Protein AF-A0A522UN90-F1 (afdb_monomer_lite)

Structure (mmCIF, N/CA/C/O backbone):
data_AF-A0A522UN90-F1
#
_entry.id   AF-A0A522UN90-F1
#
loop_
_atom_site.group_PDB
_atom_site.id
_atom_site.type_symbol
_atom_site.label_atom_id
_atom_site.label_alt_id
_atom_site.label_comp_id
_atom_site.label_asym_id
_atom_site.label_entity_id
_atom_site.label_seq_id
_atom_site.pdbx_PDB_ins_code
_atom_site.Cartn_x
_atom_site.Cartn_y
_atom_site.Cartn_z
_atom_site.occupancy
_atom_site.B_iso_or_equiv
_atom_site.auth_seq_id
_atom_site.auth_comp_id
_atom_site.auth_asym_id
_atom_site.auth_atom_id
_atom_site.pdbx_PDB_model_num
ATOM 1 N N . ASN A 1 1 ? 4.442 3.141 22.516 1.00 88.31 1 ASN A N 1
ATOM 2 C CA . ASN A 1 1 ? 5.259 1.919 22.704 1.00 88.31 1 ASN A CA 1
ATOM 3 C C . ASN A 1 1 ? 6.727 2.225 23.006 1.00 88.31 1 ASN A C 1
ATOM 5 O O . ASN A 1 1 ? 7.595 1.777 22.275 1.00 88.31 1 ASN A O 1
ATOM 9 N N . ALA A 1 2 ? 7.011 2.956 24.094 1.00 88.75 2 ALA A N 1
ATOM 10 C CA . ALA A 1 2 ? 8.376 3.245 24.565 1.00 88.75 2 ALA A CA 1
ATOM 11 C C . ALA A 1 2 ? 9.357 3.791 23.500 1.00 88.75 2 ALA A C 1
ATOM 13 O O . ALA A 1 2 ? 10.501 3.349 23.421 1.00 88.75 2 ALA A O 1
ATOM 14 N N . SER A 1 3 ? 8.910 4.752 22.684 1.00 88.62 3 SER A N 1
ATOM 15 C CA . SER A 1 3 ? 9.781 5.439 21.722 1.00 88.62 3 SER A CA 1
ATOM 16 C C . SER A 1 3 ? 10.952 6.125 22.438 1.00 88.62 3 SER A C 1
ATOM 18 O O . SER A 1 3 ? 10.759 6.736 23.491 1.00 88.62 3 SER A O 1
ATOM 20 N N . SER A 1 4 ? 12.152 6.031 21.863 1.00 89.69 4 SER A N 1
ATOM 21 C CA . SER A 1 4 ? 13.391 6.632 22.384 1.00 89.69 4 SER A CA 1
ATOM 22 C C . SER A 1 4 ? 13.819 7.908 21.648 1.00 89.69 4 SER A C 1
ATOM 24 O O . SER A 1 4 ? 14.851 8.494 21.973 1.00 89.69 4 SER A O 1
ATOM 26 N N . ASP A 1 5 ? 13.049 8.326 20.647 1.00 91.06 5 ASP A N 1
ATOM 27 C CA . ASP A 1 5 ? 13.289 9.523 19.848 1.00 91.06 5 ASP A CA 1
ATOM 28 C C . ASP A 1 5 ? 12.614 10.770 20.456 1.00 91.06 5 ASP A C 1
ATOM 30 O O . ASP A 1 5 ? 12.056 10.753 21.554 1.00 91.06 5 ASP A O 1
ATOM 34 N N . GLN A 1 6 ? 12.663 11.888 19.728 1.00 92.69 6 GLN A N 1
ATOM 35 C CA . GLN A 1 6 ? 12.074 13.160 20.159 1.00 92.69 6 GLN A CA 1
ATOM 36 C C . GLN A 1 6 ? 10.563 13.269 19.875 1.00 92.69 6 GLN A C 1
ATOM 38 O O . GLN A 1 6 ? 9.982 14.331 20.100 1.00 92.69 6 GLN A O 1
ATOM 43 N N . SER A 1 7 ? 9.902 12.199 19.410 1.00 91.38 7 SER A N 1
ATOM 44 C CA . SER A 1 7 ? 8.481 12.231 19.026 1.00 91.38 7 SER A CA 1
ATOM 45 C C . SER A 1 7 ? 7.573 12.684 20.172 1.00 91.38 7 SER A C 1
ATOM 47 O O . SER A 1 7 ? 6.725 13.556 19.993 1.00 91.38 7 SER A O 1
ATOM 49 N N . VAL A 1 8 ? 7.785 12.155 21.380 1.00 92.56 8 VAL A N 1
ATOM 50 C CA . VAL A 1 8 ? 6.979 12.505 22.559 1.00 92.56 8 VAL A CA 1
ATOM 51 C C . VAL A 1 8 ? 7.154 13.977 22.930 1.00 92.56 8 VAL A C 1
ATOM 53 O O . VAL A 1 8 ? 6.172 14.648 23.244 1.00 92.56 8 VAL A O 1
ATOM 56 N N . HIS A 1 9 ? 8.388 14.486 22.888 1.00 94.00 9 HIS A N 1
ATOM 57 C CA . HIS A 1 9 ? 8.662 15.897 23.155 1.00 94.00 9 HIS A CA 1
ATOM 58 C C . HIS A 1 9 ? 7.954 16.786 22.128 1.00 94.00 9 HIS A C 1
ATOM 60 O O . HIS A 1 9 ? 7.215 17.693 22.504 1.00 94.00 9 HIS A O 1
ATOM 66 N N . TYR A 1 10 ? 8.111 16.462 20.842 1.00 95.06 10 TYR A N 1
ATOM 67 C CA . TYR A 1 10 ? 7.474 17.174 19.739 1.00 95.06 10 TYR A CA 1
ATOM 68 C C . TYR A 1 10 ? 5.947 17.246 19.894 1.00 95.06 10 TYR A C 1
ATOM 70 O O . TYR A 1 10 ? 5.369 18.324 19.774 1.00 95.06 10 TYR A O 1
ATOM 78 N N . VAL A 1 11 ? 5.287 16.128 20.226 1.00 95.44 11 VAL A N 1
ATOM 79 C CA . VAL A 1 11 ? 3.824 16.106 20.402 1.00 95.44 11 VAL A CA 1
ATOM 80 C C . VAL A 1 11 ? 3.382 16.968 21.584 1.00 95.44 11 VAL A C 1
ATOM 82 O O . VAL A 1 11 ? 2.415 17.711 21.447 1.00 95.44 11 VAL A O 1
ATOM 85 N N . ARG A 1 12 ? 4.091 16.927 22.722 1.00 95.19 12 ARG A N 1
ATOM 86 C CA . ARG A 1 12 ? 3.756 17.772 23.887 1.00 95.19 12 ARG A CA 1
ATOM 87 C C . ARG A 1 12 ? 3.840 19.260 23.567 1.00 95.19 12 ARG A C 1
ATOM 89 O O . ARG A 1 12 ? 3.021 20.031 24.055 1.00 95.19 12 ARG A O 1
ATOM 96 N N . GLU A 1 13 ? 4.835 19.645 22.778 1.00 97.12 13 GLU A N 1
ATOM 97 C CA . GLU A 1 13 ? 5.081 21.039 22.425 1.00 97.12 13 GLU A CA 1
ATOM 98 C C . GLU A 1 13 ? 4.077 21.554 21.384 1.00 97.12 13 GLU A C 1
ATOM 100 O O . GLU A 1 13 ? 3.483 22.613 21.571 1.00 97.12 13 GLU A O 1
ATOM 105 N N . GLN A 1 14 ? 3.859 20.799 20.303 1.00 97.81 14 GLN A N 1
ATOM 106 C CA . GLN A 1 14 ? 3.053 21.248 19.161 1.00 97.81 14 GLN A CA 1
ATOM 107 C C . GLN A 1 14 ? 1.553 20.963 19.322 1.00 97.81 14 GLN A C 1
ATOM 109 O O . GLN A 1 14 ? 0.717 21.669 18.757 1.00 97.81 14 GLN A O 1
ATOM 114 N N . PHE A 1 15 ? 1.194 19.941 20.103 1.00 96.81 15 PHE A N 1
ATOM 115 C CA . PHE A 1 15 ? -0.186 19.496 20.295 1.00 96.81 15 PHE A CA 1
ATOM 116 C C . PHE A 1 15 ? -0.496 19.305 21.786 1.00 96.81 15 PHE A C 1
ATOM 118 O O . PHE A 1 15 ? -0.821 18.198 22.217 1.00 96.81 15 PHE A O 1
ATOM 125 N N . PRO A 1 16 ? -0.451 20.378 22.600 1.00 95.75 16 PRO A N 1
ATOM 126 C CA . PRO A 1 16 ? -0.625 20.287 24.055 1.00 95.75 16 PRO A CA 1
ATOM 127 C C . PRO A 1 16 ? -2.009 19.773 24.488 1.00 95.75 16 PRO A C 1
ATOM 129 O O . PRO A 1 16 ? -2.205 19.407 25.642 1.00 95.75 16 PRO A O 1
ATOM 132 N N . TRP A 1 17 ? -2.976 19.740 23.568 1.00 96.19 17 TRP A N 1
ATOM 133 C CA . TRP A 1 17 ? -4.312 19.179 23.766 1.00 96.19 17 TRP A CA 1
ATOM 134 C C . TRP A 1 17 ? -4.364 17.647 23.606 1.00 96.19 17 TRP A C 1
ATOM 136 O O . TRP A 1 17 ? -5.384 17.038 23.924 1.00 96.19 17 TRP A O 1
ATOM 146 N N . VAL A 1 18 ? -3.293 17.007 23.124 1.00 95.88 18 VAL A N 1
ATOM 147 C CA . VAL A 1 18 ? -3.202 15.548 22.978 1.00 95.88 18 VAL A CA 1
ATOM 148 C C . VAL A 1 18 ? -2.780 14.915 24.305 1.00 95.88 18 VAL A C 1
ATOM 150 O O . VAL A 1 18 ? -1.696 15.179 24.828 1.00 95.88 18 VAL A O 1
ATOM 153 N N . LYS A 1 19 ? -3.610 14.010 24.834 1.00 95.44 19 LYS A N 1
ATOM 154 C CA . LYS A 1 19 ? -3.252 13.167 25.985 1.00 95.44 19 LYS A CA 1
ATOM 155 C C . LYS A 1 19 ? -2.276 12.078 25.535 1.00 95.44 19 LYS A C 1
ATOM 157 O O . LYS A 1 19 ? -2.636 11.197 24.760 1.00 95.44 19 LYS A O 1
ATOM 162 N N . ILE A 1 20 ? -1.048 12.110 26.051 1.00 95.19 20 ILE A N 1
ATOM 163 C CA . ILE A 1 20 ? -0.039 11.075 25.790 1.00 95.19 20 ILE A CA 1
ATOM 164 C C . ILE A 1 20 ? -0.085 10.021 26.894 1.00 95.19 20 ILE A C 1
ATOM 166 O O . ILE A 1 20 ? 0.155 10.334 28.060 1.00 95.19 20 ILE A O 1
ATOM 170 N N . VAL A 1 21 ? -0.304 8.762 26.512 1.00 95.38 21 VAL A N 1
ATOM 171 C CA . VAL A 1 21 ? -0.162 7.601 27.400 1.00 95.38 21 VAL A CA 1
ATOM 172 C C . VAL A 1 21 ? 1.159 6.901 27.079 1.00 95.38 21 VAL A C 1
ATOM 174 O O . VAL A 1 21 ? 1.343 6.355 25.990 1.00 95.38 21 VAL A O 1
ATOM 177 N N . GLN A 1 22 ? 2.121 6.977 28.000 1.00 93.38 22 GLN A N 1
ATOM 178 C CA . GLN A 1 22 ? 3.498 6.545 27.756 1.00 93.38 22 GLN A CA 1
ATOM 179 C C . GLN A 1 22 ? 3.792 5.191 28.416 1.00 93.38 22 GLN A C 1
ATOM 181 O O . GLN A 1 22 ? 3.876 5.089 29.636 1.00 93.38 22 GLN A O 1
ATOM 186 N N . ASN A 1 23 ? 4.008 4.162 27.593 1.00 93.81 23 ASN A N 1
ATOM 187 C CA . ASN A 1 23 ? 4.417 2.831 28.055 1.00 93.81 23 ASN A CA 1
ATOM 188 C C . ASN A 1 23 ? 5.899 2.811 28.461 1.00 93.81 23 ASN A C 1
ATOM 190 O O . ASN A 1 23 ? 6.728 3.446 27.805 1.00 93.81 23 ASN A O 1
ATOM 194 N N . SER A 1 24 ? 6.235 2.027 29.489 1.00 93.38 24 SER A N 1
ATOM 195 C CA . SER A 1 24 ? 7.612 1.818 29.966 1.00 93.38 24 SER A CA 1
ATOM 196 C C . SER A 1 24 ? 8.438 0.874 29.086 1.00 93.38 24 SER A C 1
ATOM 198 O O . SER A 1 24 ? 9.663 0.896 29.140 1.00 93.38 24 SER A O 1
ATOM 200 N N . SER A 1 25 ? 7.778 0.047 28.274 1.00 93.75 25 SER A N 1
ATOM 201 C CA . SER A 1 25 ? 8.400 -0.888 27.334 1.00 93.75 25 SER A CA 1
ATOM 202 C C . SER A 1 25 ? 7.588 -0.987 26.036 1.00 93.75 25 SER A C 1
ATOM 204 O O . SER A 1 25 ? 6.475 -0.455 25.932 1.00 93.75 25 SER A O 1
ATOM 206 N N . ASN A 1 26 ? 8.166 -1.614 25.009 1.00 94.12 26 ASN A N 1
ATOM 207 C CA . ASN A 1 26 ? 7.456 -1.885 23.766 1.00 94.12 26 ASN A CA 1
ATOM 208 C C . ASN A 1 26 ? 6.551 -3.110 23.951 1.00 94.12 26 ASN A C 1
ATOM 210 O O . ASN A 1 26 ? 7.037 -4.235 24.022 1.00 94.12 26 ASN A O 1
ATOM 214 N N . LEU A 1 27 ? 5.243 -2.870 24.021 1.00 94.75 27 LEU A N 1
ATOM 215 C CA . LEU A 1 27 ? 4.230 -3.911 24.213 1.00 94.75 27 LEU A CA 1
ATOM 216 C C . LEU A 1 27 ? 3.756 -4.534 22.889 1.00 94.75 27 LEU A C 1
ATOM 218 O O . LEU A 1 27 ? 2.948 -5.454 22.898 1.00 94.75 27 LEU A O 1
ATOM 222 N N . GLY A 1 28 ? 4.231 -4.025 21.752 1.00 93.75 28 GLY A N 1
ATOM 223 C CA . GLY A 1 28 ? 3.686 -4.370 20.446 1.00 93.75 28 GLY A CA 1
ATOM 224 C C . GLY A 1 28 ? 2.410 -3.598 20.121 1.00 93.75 28 GLY A C 1
ATOM 225 O O . GLY A 1 28 ? 1.972 -2.704 20.851 1.00 93.75 28 GLY A O 1
ATOM 226 N N . TYR A 1 29 ? 1.839 -3.912 18.969 1.00 94.94 29 TYR A N 1
ATOM 227 C CA . TYR A 1 29 ? 0.668 -3.272 18.404 1.00 94.94 29 TYR A CA 1
ATOM 228 C C . TYR A 1 29 ? -0.596 -3.531 19.231 1.00 94.94 29 TYR A C 1
ATOM 230 O O . TYR A 1 29 ? -1.207 -2.568 19.691 1.00 94.94 29 TYR A O 1
ATOM 238 N N . ALA A 1 30 ? -0.968 -4.793 19.482 1.00 96.69 30 ALA A N 1
ATOM 239 C CA . ALA A 1 30 ? -2.224 -5.115 20.167 1.00 96.69 30 ALA A CA 1
ATOM 240 C C . ALA A 1 30 ? -2.263 -4.549 21.594 1.00 96.69 30 ALA A C 1
ATOM 242 O O . ALA A 1 30 ? -3.096 -3.699 21.913 1.00 96.69 30 ALA A O 1
ATOM 243 N N . ALA A 1 31 ? -1.305 -4.942 22.437 1.00 97.12 31 ALA A N 1
ATOM 244 C CA . ALA A 1 31 ? -1.240 -4.473 23.819 1.00 97.12 31 ALA A CA 1
ATOM 245 C C . ALA A 1 31 ? -0.994 -2.956 23.912 1.00 97.12 31 ALA A C 1
ATOM 247 O O . ALA A 1 31 ? -1.569 -2.287 24.772 1.00 97.12 31 ALA A O 1
ATOM 248 N N . GLY A 1 32 ? -0.199 -2.383 23.000 1.00 96.69 32 GLY A N 1
ATOM 249 C CA . GLY A 1 32 ? 0.015 -0.938 22.922 1.00 96.69 32 GLY A CA 1
ATOM 250 C C . GLY A 1 32 ? -1.274 -0.157 22.651 1.00 96.69 32 GLY A C 1
ATOM 251 O O . GLY A 1 32 ? -1.551 0.818 23.351 1.00 96.69 32 GLY A O 1
ATOM 252 N N . ASN A 1 33 ? -2.086 -0.608 21.690 1.00 97.56 33 ASN A N 1
ATOM 253 C CA . ASN A 1 33 ? -3.390 -0.012 21.403 1.00 97.56 33 ASN A CA 1
ATOM 254 C C . ASN A 1 33 ? -4.381 -0.233 22.551 1.00 97.56 33 ASN A C 1
ATOM 256 O O . ASN A 1 33 ? -5.082 0.704 22.929 1.00 97.56 33 ASN A O 1
ATOM 260 N N . ASN A 1 34 ? -4.395 -1.414 23.178 1.00 98.19 34 ASN A N 1
ATOM 261 C CA . ASN A 1 34 ? -5.270 -1.697 24.320 1.00 98.19 34 ASN A CA 1
ATOM 262 C C . ASN A 1 34 ? -5.061 -0.723 25.488 1.00 98.19 34 ASN A C 1
ATOM 264 O O . ASN A 1 34 ? -6.030 -0.344 26.144 1.00 98.19 34 ASN A O 1
ATOM 268 N N . VAL A 1 35 ? -3.822 -0.287 25.748 1.00 97.94 35 VAL A N 1
ATOM 269 C CA . VAL A 1 35 ? -3.547 0.759 26.749 1.00 97.94 35 VAL A CA 1
ATOM 270 C C . VAL A 1 35 ? -4.275 2.061 26.393 1.00 97.94 35 VAL A C 1
ATOM 272 O O . VAL A 1 35 ? -4.955 2.629 27.243 1.00 97.94 35 VAL A O 1
ATOM 275 N N . GLY A 1 36 ? -4.198 2.502 25.135 1.00 97.06 36 GLY A N 1
ATOM 276 C CA . GLY A 1 36 ? -4.913 3.692 24.664 1.00 97.06 36 GLY A CA 1
ATOM 277 C C . GLY A 1 36 ? -6.436 3.539 24.712 1.00 97.06 36 GLY A C 1
ATOM 278 O O . GLY A 1 36 ? -7.133 4.457 25.138 1.00 97.06 36 GLY A O 1
ATOM 279 N N . ILE A 1 37 ? -6.958 2.363 24.344 1.00 97.81 37 ILE A N 1
ATOM 280 C CA . ILE A 1 37 ? -8.398 2.067 24.375 1.00 97.81 37 ILE A CA 1
ATOM 281 C C . ILE A 1 37 ? -8.950 2.190 25.799 1.00 97.81 37 ILE A C 1
ATOM 283 O O . ILE A 1 37 ? -9.986 2.826 25.997 1.00 97.81 37 ILE A O 1
ATOM 287 N N . ARG A 1 38 ? -8.253 1.634 26.797 1.00 97.69 38 ARG A N 1
ATOM 288 C CA . ARG A 1 38 ? -8.668 1.695 28.211 1.00 97.69 38 ARG A CA 1
ATOM 289 C C . ARG A 1 38 ? -8.674 3.121 28.771 1.00 97.69 38 ARG A C 1
ATOM 291 O O . ARG A 1 38 ? -9.499 3.430 29.618 1.00 97.69 38 ARG A O 1
ATOM 298 N N . GLU A 1 39 ? -7.790 3.981 28.274 1.00 97.31 39 GLU A N 1
ATOM 299 C CA . GLU A 1 39 ? -7.672 5.390 28.678 1.00 97.31 39 GLU A CA 1
ATOM 300 C C . GLU A 1 39 ? -8.631 6.339 27.940 1.00 97.31 39 GLU A C 1
ATOM 302 O O . GLU A 1 39 ? -8.630 7.544 28.211 1.00 97.31 39 GLU A O 1
ATOM 307 N N . SER A 1 40 ? -9.401 5.816 26.982 1.00 96.88 40 SER A N 1
ATOM 308 C CA . SER A 1 40 ? -10.343 6.571 26.156 1.00 96.88 40 SER A CA 1
ATOM 309 C C . SER A 1 40 ? -11.775 6.475 26.684 1.00 96.88 40 SER A C 1
ATOM 311 O O . SER A 1 40 ? -12.164 5.456 27.253 1.00 96.88 40 SER A O 1
ATOM 313 N N . GLU A 1 41 ? -12.592 7.491 26.396 1.00 96.06 41 GLU A N 1
ATOM 314 C CA . GLU A 1 41 ? -13.968 7.601 26.916 1.00 96.06 41 GLU A CA 1
ATOM 315 C C . GLU A 1 41 ? -15.055 7.592 25.825 1.00 96.06 41 GLU A C 1
ATOM 317 O O . GLU A 1 41 ? -16.229 7.425 26.129 1.00 96.06 41 GLU A O 1
ATOM 322 N N . GLY A 1 42 ? -14.694 7.747 24.545 1.00 97.19 42 GLY A N 1
ATOM 323 C CA . GLY A 1 42 ? -15.675 7.865 23.457 1.00 97.19 42 GLY A CA 1
ATOM 324 C C . GLY A 1 42 ? -16.431 6.566 23.155 1.00 97.19 42 GLY A C 1
ATOM 325 O O . GLY A 1 42 ? -15.873 5.479 23.299 1.00 97.19 42 GLY A O 1
ATOM 326 N N . ASP A 1 43 ? -17.669 6.668 22.664 1.00 98.12 43 ASP A N 1
ATOM 327 C CA . ASP A 1 43 ? -18.498 5.516 22.248 1.00 98.12 43 ASP A CA 1
ATOM 328 C C . ASP A 1 43 ? -17.900 4.728 21.070 1.00 98.12 43 ASP A C 1
ATOM 330 O O . ASP A 1 43 ? -18.194 3.545 20.862 1.00 98.12 43 ASP A O 1
ATOM 334 N N . TYR A 1 44 ? -17.029 5.393 20.314 1.00 98.50 44 TYR A N 1
ATOM 335 C CA . TYR A 1 44 ? -16.259 4.831 19.220 1.00 98.50 44 TYR A CA 1
ATOM 336 C C . TYR A 1 44 ? -14.762 5.008 19.455 1.00 98.50 44 TYR A C 1
ATOM 338 O O . TYR A 1 44 ? -14.304 6.041 19.945 1.00 98.50 44 TYR A O 1
ATOM 346 N N . ILE A 1 45 ? -14.008 3.997 19.043 1.00 98.50 45 ILE A N 1
ATOM 347 C CA . ILE A 1 45 ? -12.555 3.931 19.098 1.00 98.50 45 ILE A CA 1
ATOM 348 C C . ILE A 1 45 ? -12.031 3.950 17.669 1.00 98.50 45 ILE A C 1
ATOM 350 O O . ILE A 1 45 ? -12.269 3.011 16.914 1.00 98.50 45 ILE A O 1
ATOM 354 N N . ALA A 1 46 ? -11.303 4.996 17.298 1.00 98.19 46 ALA A N 1
ATOM 355 C CA . ALA A 1 46 ? -10.582 5.034 16.034 1.00 98.19 46 ALA A CA 1
ATOM 356 C C . ALA A 1 46 ? -9.134 4.595 16.273 1.00 98.19 46 ALA A C 1
ATOM 358 O O . ALA A 1 46 ? -8.408 5.260 17.012 1.00 98.19 46 ALA A O 1
ATOM 359 N N . LEU A 1 47 ? -8.720 3.490 15.654 1.00 97.75 47 LEU A N 1
ATOM 360 C CA . LEU A 1 47 ? -7.301 3.158 15.541 1.00 97.75 47 LEU A CA 1
ATOM 361 C C . LEU A 1 47 ? -6.749 3.824 14.285 1.00 97.75 47 LEU A C 1
ATOM 363 O O . LEU A 1 47 ? -7.390 3.793 13.233 1.00 97.75 47 LEU A O 1
ATOM 367 N N . LEU A 1 48 ? -5.584 4.455 14.418 1.00 96.62 48 LEU A N 1
ATOM 368 C CA . LEU A 1 48 ? -4.922 5.163 13.332 1.00 96.62 48 LEU A CA 1
ATOM 369 C C . LEU A 1 48 ? -3.406 5.065 13.505 1.00 96.62 48 LEU A C 1
ATOM 371 O O . LEU A 1 48 ? -2.865 5.501 14.524 1.00 96.62 48 LEU A O 1
ATOM 375 N N . ASN A 1 49 ? -2.718 4.510 12.509 1.00 95.25 49 ASN A N 1
ATOM 376 C CA . ASN A 1 49 ? -1.261 4.440 12.531 1.00 95.25 49 ASN A CA 1
ATOM 377 C C . ASN A 1 49 ? -0.628 5.832 12.373 1.00 95.25 49 ASN A C 1
ATOM 379 O O . ASN A 1 49 ? -1.172 6.726 11.722 1.00 95.25 49 ASN A O 1
ATOM 383 N N . ASN A 1 50 ? 0.558 6.013 12.951 1.00 91.94 50 ASN A N 1
ATOM 384 C CA . ASN A 1 50 ? 1.276 7.290 12.968 1.00 91.94 50 ASN A CA 1
ATOM 385 C C . ASN A 1 50 ? 1.914 7.677 11.619 1.00 91.94 50 ASN A C 1
ATOM 387 O O . ASN A 1 50 ? 2.343 8.816 11.462 1.00 91.94 50 ASN A O 1
ATOM 391 N N . ASP A 1 51 ? 1.976 6.758 10.658 1.00 91.75 51 ASP A N 1
ATOM 392 C CA . ASP A 1 51 ? 2.486 6.934 9.293 1.00 91.75 51 ASP A CA 1
ATOM 393 C C . ASP A 1 51 ? 1.348 7.031 8.258 1.00 91.75 51 ASP A C 1
ATOM 395 O O . ASP A 1 51 ? 1.464 6.599 7.105 1.00 91.75 51 ASP A O 1
ATOM 399 N N . THR A 1 52 ? 0.220 7.609 8.681 1.00 95.12 52 THR A N 1
ATOM 400 C CA . THR A 1 52 ? -0.983 7.757 7.862 1.00 95.12 52 THR A CA 1
ATOM 401 C C . THR A 1 52 ? -1.391 9.211 7.663 1.00 95.12 52 THR A C 1
ATOM 403 O O . THR A 1 52 ? -1.029 10.113 8.420 1.00 95.12 52 THR A O 1
ATOM 406 N N . LYS A 1 53 ? -2.186 9.446 6.619 1.00 95.50 53 LYS A N 1
ATOM 407 C CA . LYS A 1 53 ? -2.857 10.716 6.352 1.00 95.50 53 LYS A CA 1
ATOM 408 C C . LYS A 1 53 ? -4.296 10.457 5.927 1.00 95.50 53 LYS A C 1
ATOM 410 O O . LYS A 1 53 ? -4.538 9.849 4.887 1.00 95.50 53 LYS A O 1
ATOM 415 N N . VAL A 1 54 ? -5.241 10.945 6.719 1.00 97.38 54 VAL A N 1
ATOM 416 C CA . VAL A 1 54 ? -6.681 10.778 6.482 1.00 97.38 54 VAL A CA 1
ATOM 417 C C . VAL A 1 54 ? -7.263 11.950 5.690 1.00 97.38 54 VAL A C 1
ATOM 419 O O . VAL A 1 54 ? -6.759 13.075 5.768 1.00 97.38 54 VAL A O 1
ATOM 422 N N . GLU A 1 55 ? -8.324 11.705 4.921 1.00 96.75 55 GLU A N 1
ATOM 423 C CA . GLU A 1 55 ? -9.106 12.783 4.310 1.00 96.75 55 GLU A CA 1
ATOM 424 C C . GLU A 1 55 ? -9.983 13.507 5.345 1.00 96.75 55 GLU A C 1
ATOM 426 O O . GLU A 1 55 ? -10.270 12.986 6.422 1.00 96.75 55 GLU A O 1
ATOM 431 N N . LYS A 1 56 ? -10.415 14.733 5.019 1.00 96.00 56 LYS A N 1
ATOM 432 C CA . LYS A 1 56 ? -11.123 15.637 5.945 1.00 96.00 56 LYS A CA 1
ATOM 433 C C . LYS A 1 56 ? -12.331 14.984 6.631 1.00 96.00 56 LYS A C 1
ATOM 435 O O . LYS A 1 56 ? -12.533 15.193 7.823 1.00 96.00 56 LYS A O 1
ATOM 440 N N . ASP A 1 57 ? -13.098 14.191 5.885 1.00 96.81 57 ASP A N 1
ATOM 441 C CA . ASP A 1 57 ? -14.341 13.578 6.363 1.00 96.81 57 ASP A CA 1
ATOM 442 C C . ASP A 1 57 ? -14.156 12.112 6.798 1.00 96.81 57 ASP A C 1
ATOM 444 O O . ASP A 1 57 ? -15.131 11.423 7.090 1.00 96.81 57 ASP A O 1
ATOM 448 N N . TRP A 1 58 ? -12.917 11.619 6.879 1.00 98.56 58 TRP A N 1
ATOM 449 C CA . TRP A 1 58 ? -12.609 10.212 7.150 1.00 98.56 58 TRP A CA 1
ATOM 450 C C . TRP A 1 58 ? -13.364 9.641 8.359 1.00 98.56 58 TRP A C 1
ATOM 452 O O . TRP A 1 58 ? -14.092 8.656 8.232 1.00 98.56 58 TRP A O 1
ATOM 462 N N . LEU A 1 59 ? -13.263 10.300 9.518 1.00 98.31 59 LEU A N 1
ATOM 463 C CA . LEU A 1 59 ? -13.871 9.807 10.755 1.00 98.31 59 LEU A CA 1
ATOM 464 C C . LEU A 1 59 ? -15.404 9.817 10.691 1.00 98.31 59 LEU A C 1
ATOM 466 O O . LEU A 1 59 ? -16.045 8.848 11.098 1.00 98.31 59 LEU A O 1
ATOM 470 N N . ILE A 1 60 ? -16.004 10.890 10.162 1.00 98.50 60 ILE A N 1
ATOM 471 C CA . ILE A 1 60 ? -17.466 11.009 10.109 1.00 98.50 60 ILE A CA 1
ATOM 472 C C . ILE A 1 60 ? -18.075 9.981 9.148 1.00 98.50 60 ILE A C 1
ATOM 474 O O . ILE A 1 60 ? -19.147 9.451 9.426 1.00 98.50 60 ILE A O 1
ATOM 478 N N . GLN A 1 61 ? -17.379 9.622 8.064 1.00 98.62 61 GLN A N 1
ATOM 479 C CA . GLN A 1 61 ? -17.835 8.573 7.146 1.00 98.62 61 GLN A CA 1
ATOM 480 C C . GLN A 1 61 ? -17.851 7.188 7.806 1.00 98.62 61 GLN A C 1
ATOM 482 O O . GLN A 1 61 ? -18.790 6.424 7.579 1.00 98.62 61 GLN A O 1
ATOM 487 N N . LEU A 1 62 ? -16.869 6.878 8.661 1.00 98.69 62 LEU A N 1
ATOM 488 C CA . LEU A 1 62 ? -16.861 5.636 9.443 1.00 98.69 62 LEU A CA 1
ATOM 489 C C . LEU A 1 62 ? -18.020 5.604 10.450 1.00 98.69 62 LEU A C 1
ATOM 491 O O . LEU A 1 62 ? -18.769 4.627 10.496 1.00 98.69 62 LEU A O 1
ATOM 495 N N . VAL A 1 63 ? -18.214 6.693 11.205 1.00 98.62 63 VAL A N 1
ATOM 496 C CA . VAL A 1 63 ? -19.301 6.817 12.194 1.00 98.62 63 VAL A CA 1
ATOM 497 C C . VAL A 1 63 ? -20.671 6.683 11.526 1.00 98.62 63 VAL A C 1
ATOM 499 O O . VAL A 1 63 ? -21.502 5.910 11.993 1.00 98.62 63 VAL A O 1
ATOM 502 N N . ASN A 1 64 ? -20.892 7.350 10.389 1.00 98.50 64 ASN A N 1
ATOM 503 C CA . ASN A 1 64 ? -22.152 7.287 9.641 1.00 98.50 64 ASN A CA 1
ATOM 504 C C . ASN A 1 64 ? -22.537 5.865 9.213 1.00 98.50 64 ASN A C 1
ATOM 506 O O . ASN A 1 64 ? -23.719 5.581 9.026 1.00 98.50 64 ASN A O 1
ATOM 510 N N . VAL A 1 65 ? -21.564 4.976 9.001 1.00 98.50 65 VAL A N 1
ATOM 511 C CA . VAL A 1 65 ? -21.835 3.568 8.683 1.00 98.50 65 VAL A CA 1
ATOM 512 C C . VAL A 1 65 ? -22.208 2.800 9.942 1.00 98.50 65 VAL A C 1
ATOM 514 O O . VAL A 1 65 ? -23.199 2.073 9.923 1.00 98.50 65 VAL A O 1
ATOM 517 N N . CYS A 1 66 ? -21.474 3.001 11.037 1.00 98.19 66 CYS A N 1
ATOM 518 C CA . CYS A 1 66 ? -21.790 2.376 12.317 1.00 98.19 66 CYS A CA 1
ATOM 519 C C . CYS A 1 66 ? -23.180 2.782 12.835 1.00 98.19 66 CYS A C 1
ATOM 521 O O . CYS A 1 66 ? -23.929 1.932 13.300 1.00 98.19 66 CYS A O 1
ATOM 523 N N . GLU A 1 67 ? -23.572 4.050 12.728 1.00 98.25 67 GLU A N 1
ATOM 524 C CA . GLU A 1 67 ? -24.866 4.544 13.229 1.00 98.25 67 GLU A CA 1
ATOM 525 C C . GLU A 1 67 ? -26.090 3.986 12.479 1.00 98.25 67 GLU A C 1
ATOM 527 O O . GLU A 1 67 ? -27.202 4.014 13.001 1.00 98.25 67 GLU A O 1
ATOM 532 N N . LYS A 1 68 ? -25.920 3.442 11.266 1.00 97.88 68 LYS A N 1
ATOM 533 C CA . LYS A 1 68 ? -27.041 2.890 10.480 1.00 97.88 68 LYS A CA 1
ATOM 534 C C . LYS A 1 68 ? -27.594 1.583 11.035 1.00 97.88 68 LYS A C 1
ATOM 536 O O . LYS A 1 68 ? -28.739 1.244 10.740 1.00 97.88 68 LYS A O 1
ATOM 541 N N . ASP A 1 69 ? -26.789 0.832 11.777 1.00 98.00 69 ASP A N 1
ATOM 542 C CA . ASP A 1 69 ? -27.179 -0.458 12.330 1.00 98.00 69 ASP A CA 1
ATOM 543 C C . ASP A 1 69 ? -26.445 -0.680 13.665 1.00 98.00 69 ASP A C 1
ATOM 545 O O . ASP A 1 69 ? -25.211 -0.730 13.687 1.00 98.00 69 ASP A O 1
ATOM 549 N N . PRO A 1 70 ? -27.169 -0.841 14.791 1.00 97.88 70 PRO A N 1
ATOM 550 C CA . PRO A 1 70 ? -26.553 -1.041 16.100 1.00 97.88 70 PRO A CA 1
ATOM 551 C C . PRO A 1 70 ? -25.714 -2.322 16.190 1.00 97.88 70 PRO A C 1
ATOM 553 O O . PRO A 1 70 ? -24.917 -2.429 17.118 1.00 97.88 70 PRO A O 1
ATOM 556 N N . MET A 1 71 ? -25.863 -3.266 15.251 1.00 98.25 71 MET A N 1
ATOM 557 C CA . MET A 1 71 ? -25.032 -4.468 15.144 1.00 98.25 71 MET A CA 1
ATOM 558 C C . MET A 1 71 ? -23.739 -4.250 14.354 1.00 98.25 71 MET A C 1
ATOM 560 O O . MET A 1 71 ? -22.911 -5.156 14.306 1.00 98.25 71 MET A O 1
ATOM 564 N N . VAL A 1 72 ? -23.514 -3.078 13.753 1.00 98.75 72 VAL A N 1
ATOM 565 C CA . VAL A 1 72 ? -22.209 -2.737 13.170 1.00 98.75 72 VAL A CA 1
ATOM 566 C C . VAL A 1 72 ? -21.248 -2.411 14.305 1.00 98.75 72 VAL A C 1
ATOM 568 O O . VAL A 1 72 ? -21.366 -1.383 14.978 1.00 98.75 72 VAL A O 1
ATOM 571 N N . GLY A 1 73 ? -20.327 -3.343 14.539 1.00 98.56 73 GLY A N 1
ATOM 572 C CA . GLY A 1 73 ? -19.328 -3.280 15.597 1.00 98.56 73 GLY A CA 1
ATOM 573 C C . GLY A 1 73 ? -18.015 -2.650 15.141 1.00 98.56 73 GLY A C 1
ATOM 574 O O . GLY A 1 73 ? -17.312 -2.071 15.965 1.00 98.56 73 GLY A O 1
ATOM 575 N N . ALA A 1 74 ? -17.704 -2.696 13.843 1.00 98.69 74 ALA A N 1
ATOM 576 C CA . ALA A 1 74 ? -16.539 -2.024 13.280 1.00 98.69 74 ALA A CA 1
ATOM 577 C C . ALA A 1 74 ? -16.766 -1.559 11.835 1.00 98.69 74 ALA A C 1
ATOM 579 O O . ALA A 1 74 ? -17.603 -2.110 11.114 1.00 98.69 74 ALA A O 1
ATOM 580 N N . CYS A 1 75 ? -15.996 -0.556 11.413 1.00 98.81 75 CYS A N 1
ATOM 581 C CA . CYS A 1 75 ? -15.987 -0.029 10.055 1.00 98.81 75 CYS A CA 1
ATOM 582 C C . CYS A 1 75 ? -14.544 0.168 9.558 1.00 98.81 75 CYS A C 1
ATOM 584 O O . CYS A 1 75 ? -13.747 0.857 10.199 1.00 98.81 75 CYS A O 1
ATOM 586 N N . ALA A 1 76 ? -14.219 -0.447 8.423 1.00 98.56 76 ALA A N 1
ATOM 587 C CA . ALA A 1 76 ? -12.943 -0.363 7.731 1.00 98.56 76 ALA A CA 1
ATOM 588 C C . ALA A 1 76 ? -12.914 0.821 6.755 1.00 98.56 76 ALA A C 1
ATOM 590 O O . ALA A 1 76 ? -13.890 1.085 6.043 1.00 98.56 76 ALA A O 1
ATOM 591 N N . SER A 1 77 ? -11.762 1.483 6.689 1.00 98.38 77 SER A N 1
ATOM 592 C CA . SER A 1 77 ? -11.477 2.551 5.726 1.00 98.38 77 SER A CA 1
ATOM 593 C C . SER A 1 77 ? -11.086 2.003 4.352 1.00 98.38 77 SER A C 1
ATOM 595 O O . SER A 1 77 ? -10.674 0.851 4.220 1.00 98.38 77 SER A O 1
ATOM 597 N N . LYS A 1 78 ? -11.123 2.866 3.331 1.00 98.38 78 LYS A N 1
ATOM 598 C CA . LYS A 1 78 ? -10.370 2.680 2.084 1.00 98.38 78 LYS A CA 1
ATOM 599 C C . LYS A 1 78 ? -8.943 3.171 2.308 1.00 98.38 78 LYS A C 1
ATOM 601 O O . LYS A 1 78 ? -8.701 4.376 2.379 1.00 98.38 78 LYS A O 1
ATOM 606 N N . ILE A 1 79 ? -8.009 2.235 2.447 1.00 97.94 79 ILE A N 1
ATOM 607 C CA . ILE A 1 79 ? -6.593 2.519 2.678 1.00 97.94 79 ILE A CA 1
ATOM 608 C C . ILE A 1 79 ? -5.849 2.431 1.349 1.00 97.94 79 ILE A C 1
ATOM 610 O O . ILE A 1 79 ? -5.799 1.381 0.707 1.00 97.94 79 ILE A O 1
ATOM 614 N N . LEU A 1 80 ? -5.267 3.552 0.943 1.00 96.94 80 LEU A N 1
ATOM 615 C CA . LEU A 1 80 ? -4.413 3.668 -0.230 1.00 96.94 80 LEU A CA 1
ATOM 616 C C . LEU A 1 80 ? -2.942 3.691 0.198 1.00 96.94 80 LEU A C 1
ATOM 618 O O . LEU A 1 80 ? -2.615 4.188 1.281 1.00 96.94 80 LEU A O 1
ATOM 622 N N . LEU A 1 81 ? -2.041 3.233 -0.672 1.00 93.75 81 LEU A N 1
ATOM 623 C CA . LEU A 1 81 ? -0.619 3.529 -0.493 1.00 93.75 81 LEU A CA 1
ATOM 624 C C . LEU A 1 81 ? -0.388 5.046 -0.496 1.00 93.75 81 LEU A C 1
ATOM 626 O O . LEU A 1 81 ? -1.137 5.816 -1.109 1.00 93.75 81 LEU A O 1
ATOM 630 N N . PHE A 1 82 ? 0.651 5.485 0.215 1.00 92.19 82 PHE A N 1
ATOM 631 C CA . PHE A 1 82 ? 0.903 6.911 0.402 1.00 92.19 82 PHE A CA 1
ATOM 632 C C . PHE A 1 82 ? 1.118 7.644 -0.921 1.00 92.19 82 PHE A C 1
ATOM 634 O O . PHE A 1 82 ? 0.442 8.640 -1.193 1.00 92.19 82 PHE A O 1
ATOM 641 N N . ASP A 1 83 ? 1.988 7.093 -1.760 1.00 92.06 83 ASP A N 1
ATOM 642 C CA . ASP A 1 83 ? 2.247 7.580 -3.108 1.00 92.06 83 ASP A CA 1
ATOM 643 C C . ASP A 1 83 ? 1.356 6.883 -4.134 1.00 92.06 83 ASP A C 1
ATOM 645 O O . ASP A 1 83 ? 1.113 5.676 -4.048 1.00 92.06 83 ASP A O 1
ATOM 649 N N . ASP A 1 84 ? 0.951 7.633 -5.157 1.00 94.19 84 ASP A N 1
ATOM 650 C CA . ASP A 1 84 ? 0.349 7.062 -6.358 1.00 94.19 84 ASP A CA 1
ATOM 651 C C . ASP A 1 84 ? 1.425 6.315 -7.171 1.00 94.19 84 ASP A C 1
ATOM 653 O O . ASP A 1 84 ? 2.626 6.386 -6.880 1.00 94.19 84 ASP A O 1
ATOM 657 N N . ARG A 1 85 ? 1.016 5.545 -8.179 1.00 93.62 85 ARG A N 1
ATOM 658 C CA . ARG A 1 85 ? 1.921 4.846 -9.093 1.00 93.62 85 ARG A CA 1
ATOM 659 C C . ARG A 1 85 ? 1.716 5.307 -10.518 1.00 93.62 85 ARG A C 1
ATOM 661 O O . ARG A 1 85 ? 0.601 5.296 -11.033 1.00 93.62 85 ARG A O 1
ATOM 668 N N . LEU A 1 86 ? 2.814 5.680 -11.161 1.00 95.19 86 LEU A N 1
ATOM 669 C CA . LEU A 1 86 ? 2.856 5.960 -12.586 1.00 95.19 86 LEU A CA 1
ATOM 670 C C . LEU A 1 86 ? 3.452 4.755 -13.310 1.00 95.19 86 LEU A C 1
ATOM 672 O O . LEU A 1 86 ? 4.558 4.318 -12.991 1.00 95.19 86 LEU A O 1
ATOM 676 N N . ARG A 1 87 ? 2.716 4.227 -14.288 1.00 95.44 87 ARG A N 1
ATOM 677 C CA . ARG A 1 87 ? 3.168 3.129 -15.146 1.00 95.44 87 ARG A CA 1
ATOM 678 C C . ARG A 1 87 ? 4.007 3.677 -16.291 1.00 95.44 87 ARG A C 1
ATOM 680 O O . ARG A 1 87 ? 3.501 4.436 -17.116 1.00 95.44 87 ARG A O 1
ATOM 687 N N . ILE A 1 88 ? 5.262 3.252 -16.362 1.00 96.81 88 ILE A N 1
ATOM 688 C CA . ILE A 1 88 ? 6.156 3.530 -17.481 1.00 96.81 88 ILE A CA 1
ATOM 689 C C . ILE A 1 88 ? 6.243 2.278 -18.349 1.00 96.81 88 ILE A C 1
ATOM 691 O O . ILE A 1 88 ? 6.761 1.242 -17.931 1.00 96.81 88 ILE A O 1
ATOM 695 N N . HIS A 1 89 ? 5.736 2.383 -19.571 1.00 97.50 89 HIS A N 1
ATOM 696 C CA . HIS A 1 89 ? 5.826 1.326 -20.566 1.00 97.50 89 HIS A CA 1
ATOM 697 C C . HIS A 1 89 ? 7.139 1.463 -21.326 1.00 97.50 89 HIS A C 1
ATOM 699 O O . HIS A 1 89 ? 7.380 2.471 -21.989 1.00 97.50 89 HIS A O 1
ATOM 705 N N . LEU A 1 90 ? 7.962 0.429 -21.256 1.00 97.19 90 LEU A N 1
ATOM 706 C CA . LEU A 1 90 ? 9.168 0.263 -22.042 1.00 97.19 90 LEU A CA 1
ATOM 707 C C . LEU A 1 90 ? 8.839 -0.588 -23.265 1.00 97.19 90 LEU A C 1
ATOM 709 O O . LEU A 1 90 ? 8.369 -1.715 -23.130 1.00 97.19 90 LEU A O 1
ATOM 713 N N . LYS A 1 91 ? 9.111 -0.060 -24.460 1.00 97.06 91 LYS A N 1
ATOM 714 C CA . LYS A 1 91 ? 8.972 -0.789 -25.724 1.00 97.06 91 LYS A CA 1
ATOM 715 C C . LYS A 1 91 ? 10.283 -0.789 -26.494 1.00 97.06 91 LYS A C 1
ATOM 717 O O . LYS A 1 91 ? 10.912 0.253 -26.665 1.00 97.06 91 LYS A O 1
ATOM 722 N N . THR A 1 92 ? 10.685 -1.944 -26.998 1.00 95.25 92 THR A N 1
ATOM 723 C CA . THR A 1 92 ? 11.856 -2.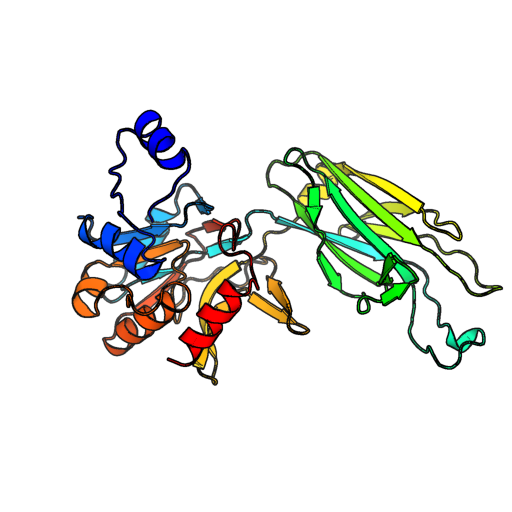097 -27.866 1.00 95.25 92 THR A CA 1
ATOM 724 C C . THR A 1 92 ? 11.651 -3.281 -28.804 1.00 95.25 92 THR A C 1
ATOM 726 O O . THR A 1 92 ? 10.852 -4.168 -28.520 1.00 95.25 92 THR A O 1
ATOM 729 N N . HIS A 1 93 ? 12.360 -3.316 -29.933 1.00 93.81 93 HIS A N 1
ATOM 730 C CA . HIS A 1 93 ? 12.324 -4.497 -30.793 1.00 93.81 93 HIS A CA 1
ATOM 731 C C . HIS A 1 93 ? 13.124 -5.627 -30.126 1.00 93.81 93 HIS A C 1
ATOM 733 O O . HIS A 1 93 ? 14.330 -5.439 -29.893 1.00 93.81 93 HIS A O 1
ATOM 739 N N . PRO A 1 94 ? 12.485 -6.761 -29.791 1.00 94.31 94 PRO A N 1
ATOM 740 C CA . PRO A 1 94 ? 13.169 -7.851 -29.127 1.00 94.31 94 PRO A CA 1
ATOM 741 C C . PRO A 1 94 ? 13.931 -8.729 -30.125 1.00 94.31 94 PRO A C 1
ATOM 743 O O . PRO A 1 94 ? 13.768 -8.624 -31.340 1.00 94.31 94 PRO A O 1
ATOM 746 N N . PHE A 1 95 ? 14.750 -9.633 -29.603 1.00 93.25 95 PHE A N 1
ATOM 747 C CA . PHE A 1 95 ? 15.409 -10.693 -30.361 1.00 93.25 95 PHE A CA 1
ATOM 748 C C . PHE A 1 95 ? 15.407 -11.991 -29.547 1.00 93.25 95 PHE A C 1
ATOM 750 O O . PHE A 1 95 ? 15.236 -11.962 -28.328 1.00 93.25 95 PHE A O 1
ATOM 757 N N . ARG A 1 96 ? 15.626 -13.136 -30.199 1.00 93.94 96 ARG A N 1
ATOM 758 C CA . ARG A 1 96 ? 15.837 -14.416 -29.509 1.00 93.94 96 ARG A CA 1
ATOM 759 C C . ARG A 1 96 ? 17.274 -14.870 -29.709 1.00 93.94 96 ARG A C 1
ATOM 761 O O . ARG A 1 96 ? 17.672 -15.042 -30.858 1.00 93.94 96 ARG A O 1
ATOM 768 N N . PRO A 1 97 ? 18.075 -15.080 -28.651 1.00 91.62 97 PRO A N 1
ATOM 769 C CA . PRO A 1 97 ? 19.459 -15.530 -28.811 1.00 91.62 97 PRO A CA 1
ATOM 770 C C . PRO A 1 97 ? 19.597 -16.837 -29.612 1.00 91.62 97 PRO A C 1
ATOM 772 O O . PRO A 1 97 ? 20.559 -17.000 -30.365 1.00 91.62 97 PRO A O 1
ATOM 775 N N . SER A 1 98 ? 18.624 -17.743 -29.490 1.00 91.75 98 SER A N 1
ATOM 776 C CA . SER A 1 98 ? 18.540 -18.995 -30.260 1.00 91.75 98 SER A CA 1
ATOM 777 C C . SER A 1 98 ? 18.539 -18.807 -31.780 1.00 91.75 98 SER A C 1
ATOM 779 O O . SER A 1 98 ? 19.147 -19.622 -32.474 1.00 91.75 98 SER A O 1
ATOM 781 N N . ASP A 1 99 ? 17.988 -17.704 -32.293 1.00 91.31 99 ASP A N 1
ATOM 782 C CA . ASP A 1 99 ? 18.015 -17.372 -33.726 1.00 91.31 99 ASP A CA 1
ATOM 783 C C . ASP A 1 99 ? 19.427 -16.970 -34.211 1.00 91.31 99 ASP A C 1
ATOM 785 O O . ASP A 1 99 ? 19.686 -16.909 -35.412 1.00 91.31 99 ASP A O 1
ATOM 789 N N . TYR A 1 100 ? 20.363 -16.716 -33.285 1.00 89.31 100 TYR A N 1
ATOM 790 C CA . TYR A 1 100 ? 21.700 -16.170 -33.557 1.00 89.31 100 TYR A CA 1
ATOM 791 C C . TYR A 1 100 ? 22.841 -17.011 -32.964 1.00 89.31 100 TYR A C 1
ATOM 793 O O . TYR A 1 100 ? 23.904 -16.486 -32.634 1.00 89.31 100 TYR A O 1
ATOM 801 N N . GLY A 1 101 ? 22.649 -18.328 -32.851 1.00 83.69 101 GLY A N 1
ATOM 802 C CA . GLY A 1 101 ? 23.722 -19.261 -32.479 1.00 83.69 101 GLY A CA 1
ATOM 803 C C . GLY A 1 101 ? 23.878 -19.521 -30.978 1.00 83.69 101 GLY A C 1
ATOM 804 O O . GLY A 1 101 ? 24.829 -20.196 -30.588 1.00 83.69 101 GLY A O 1
ATOM 805 N N . SER A 1 102 ? 22.930 -19.063 -30.154 1.00 84.44 102 SER A N 1
ATOM 806 C CA . SER A 1 102 ? 22.828 -19.411 -28.728 1.00 84.44 102 SER A CA 1
ATOM 807 C C . SER A 1 102 ? 21.593 -20.290 -28.476 1.00 84.44 102 SER A C 1
ATOM 809 O O . SER A 1 102 ? 20.626 -19.827 -27.873 1.00 84.44 102 SER A O 1
ATOM 811 N N . PRO A 1 103 ? 21.581 -21.560 -28.931 1.00 82.81 103 PRO A N 1
ATOM 812 C CA . PRO A 1 103 ? 20.367 -22.387 -29.005 1.00 82.81 103 PRO A CA 1
ATOM 813 C C . PRO A 1 103 ? 19.733 -22.710 -27.645 1.00 82.81 103 PRO A C 1
ATOM 815 O O . PRO A 1 103 ? 18.589 -23.148 -27.594 1.00 82.81 103 PRO A O 1
ATOM 818 N N . LEU A 1 104 ? 20.471 -22.512 -26.549 1.00 88.69 104 LEU A N 1
ATOM 819 C CA . LEU A 1 104 ? 19.997 -22.776 -25.191 1.00 88.69 104 LEU A CA 1
ATOM 820 C C . LEU A 1 104 ? 19.130 -21.645 -24.618 1.00 88.69 104 LEU A C 1
ATOM 822 O O . LEU A 1 104 ? 18.425 -21.885 -23.643 1.00 88.69 104 LEU A O 1
ATOM 826 N N . ASP A 1 105 ? 19.156 -20.443 -25.206 1.00 89.62 105 ASP A N 1
ATOM 827 C CA . ASP A 1 105 ? 18.315 -19.325 -24.770 1.00 89.62 105 ASP A CA 1
ATOM 828 C C . ASP A 1 105 ? 17.268 -18.979 -25.842 1.00 89.62 105 ASP A C 1
ATOM 830 O O . ASP A 1 105 ? 17.531 -18.309 -26.846 1.00 89.62 105 ASP A O 1
ATOM 834 N N . ALA A 1 106 ? 16.056 -19.491 -25.625 1.00 92.50 106 ALA A N 1
ATOM 835 C CA . ALA A 1 106 ? 14.894 -19.285 -26.487 1.00 92.50 106 ALA A CA 1
ATOM 836 C C . ALA A 1 106 ? 14.018 -18.096 -26.057 1.00 92.50 106 ALA A C 1
ATOM 838 O O . ALA A 1 106 ? 12.952 -17.877 -26.637 1.00 92.50 106 ALA A O 1
ATOM 839 N N . ARG A 1 107 ? 14.435 -17.342 -25.034 1.00 94.31 107 ARG A N 1
ATOM 840 C CA . ARG A 1 107 ? 13.662 -16.211 -24.523 1.00 94.31 107 ARG A CA 1
ATOM 841 C C . ARG A 1 107 ? 13.621 -15.085 -25.541 1.00 94.31 107 ARG A C 1
ATOM 843 O O . ARG A 1 107 ? 14.560 -14.869 -26.304 1.00 94.31 107 ARG A O 1
ATOM 850 N N . GLU A 1 108 ? 12.522 -14.347 -25.524 1.00 94.50 108 GLU A N 1
ATOM 851 C CA . GLU A 1 108 ? 12.392 -13.106 -26.273 1.00 94.50 108 GLU A CA 1
ATOM 852 C C . GLU A 1 108 ? 12.917 -11.951 -25.419 1.00 94.50 108 GLU A C 1
ATOM 854 O O . GLU A 1 108 ? 12.305 -11.601 -24.409 1.00 94.50 108 GLU A O 1
ATOM 859 N N . LEU A 1 109 ? 14.070 -11.402 -25.801 1.00 94.38 109 LEU A N 1
ATOM 860 C CA . LEU A 1 109 ? 14.835 -10.436 -25.019 1.00 94.38 109 LEU A CA 1
ATOM 861 C C . LEU A 1 109 ? 14.797 -9.049 -25.665 1.00 94.38 109 LEU A C 1
ATOM 863 O O . LEU A 1 109 ? 15.105 -8.883 -26.845 1.00 94.38 109 LEU A O 1
ATOM 867 N N . GLY A 1 110 ? 14.428 -8.047 -24.874 1.00 94.50 110 GLY A N 1
ATOM 868 C CA . GLY A 1 110 ? 14.414 -6.632 -25.223 1.00 94.50 110 GLY A CA 1
ATOM 869 C C . GLY A 1 110 ? 15.731 -5.958 -24.856 1.00 94.50 110 GLY A C 1
ATOM 870 O O . GLY A 1 110 ? 16.717 -6.081 -25.581 1.00 94.50 110 GLY A O 1
ATOM 871 N N . VAL A 1 111 ? 15.756 -5.223 -23.747 1.00 94.00 111 VAL A N 1
ATOM 872 C CA . VAL A 1 111 ? 16.975 -4.623 -23.180 1.00 94.00 111 VAL A CA 1
ATOM 873 C C . VAL A 1 111 ? 17.237 -5.162 -21.786 1.00 94.00 111 VAL A C 1
ATOM 875 O O . VAL A 1 111 ? 16.340 -5.681 -21.127 1.00 94.00 111 VAL A O 1
ATOM 878 N N . LEU A 1 112 ? 18.477 -5.045 -21.339 1.00 93.62 112 LEU A N 1
ATOM 879 C CA . LEU A 1 112 ? 18.876 -5.433 -20.001 1.00 93.62 112 LEU A CA 1
ATOM 880 C C . LEU A 1 112 ? 18.867 -4.183 -19.112 1.00 93.62 112 LEU A C 1
ATOM 882 O O . LEU A 1 112 ? 19.579 -3.219 -19.388 1.00 93.62 112 LEU A O 1
ATOM 886 N N . VAL A 1 113 ? 18.047 -4.189 -18.066 1.00 94.19 113 VAL A N 1
ATOM 887 C CA . VAL A 1 113 ? 17.947 -3.093 -17.095 1.00 94.19 113 VAL A CA 1
ATOM 888 C C . VAL A 1 113 ? 18.797 -3.447 -15.883 1.00 94.19 113 VAL A C 1
ATOM 890 O O . VAL A 1 113 ? 18.546 -4.462 -15.238 1.00 94.19 113 VAL A O 1
ATOM 893 N N . GLU A 1 114 ? 19.812 -2.636 -15.594 1.00 92.00 114 GLU A N 1
ATOM 894 C CA . GLU A 1 114 ? 20.622 -2.762 -14.373 1.00 92.00 114 GLU A CA 1
ATOM 895 C C . GLU A 1 114 ? 19.980 -1.990 -13.226 1.00 92.00 114 GLU A C 1
ATOM 897 O O . GLU A 1 114 ? 19.835 -2.506 -12.126 1.00 92.00 114 GLU A O 1
ATOM 902 N N . GLU A 1 115 ? 19.546 -0.761 -13.495 1.00 90.19 115 GLU A N 1
ATOM 903 C CA . GLU A 1 115 ? 19.044 0.130 -12.458 1.00 90.19 115 GLU A CA 1
ATOM 904 C C . GLU A 1 115 ? 17.893 0.984 -12.988 1.00 90.19 115 GLU A C 1
ATOM 906 O O . GLU A 1 115 ? 17.928 1.482 -14.117 1.00 90.19 115 GLU A O 1
ATOM 911 N N . ALA A 1 116 ? 16.882 1.167 -12.141 1.00 92.25 116 ALA A N 1
ATOM 912 C CA . ALA A 1 116 ? 15.843 2.165 -12.314 1.00 92.25 116 ALA A CA 1
ATOM 913 C C . ALA A 1 116 ? 15.582 2.831 -10.959 1.00 92.25 116 ALA A C 1
ATOM 915 O O . ALA A 1 116 ? 15.165 2.170 -10.007 1.00 92.25 116 ALA A O 1
ATOM 916 N N . VAL A 1 117 ? 15.838 4.134 -10.874 1.00 92.31 117 VAL A N 1
ATOM 917 C CA . VAL A 1 117 ? 15.659 4.933 -9.655 1.00 92.31 117 VAL A CA 1
ATOM 918 C C . VAL A 1 117 ? 14.889 6.190 -10.014 1.00 92.31 117 VAL A C 1
ATOM 920 O O . VAL A 1 117 ? 15.152 6.815 -11.042 1.00 92.31 117 VAL A O 1
ATOM 923 N N . VAL A 1 118 ? 13.946 6.582 -9.164 1.00 93.19 118 VAL A N 1
ATOM 924 C CA . VAL A 1 118 ? 13.298 7.887 -9.282 1.00 93.19 118 VAL A CA 1
ATOM 925 C C . VAL A 1 118 ? 13.761 8.795 -8.152 1.00 93.19 118 VAL A C 1
ATOM 927 O O . VAL A 1 118 ? 13.863 8.371 -7.004 1.00 93.19 118 VAL A O 1
ATOM 930 N N . ARG A 1 119 ? 14.067 10.048 -8.482 1.00 92.88 119 ARG A N 1
ATOM 931 C CA . ARG A 1 119 ? 14.471 11.083 -7.527 1.00 92.88 119 ARG A CA 1
ATOM 932 C C . ARG A 1 119 ? 13.401 12.166 -7.483 1.00 92.88 119 ARG A C 1
ATOM 934 O O . ARG A 1 119 ? 13.096 12.770 -8.516 1.00 92.88 119 ARG A O 1
ATOM 941 N N . GLY A 1 120 ? 12.847 12.386 -6.296 1.00 87.31 120 GLY A N 1
ATOM 942 C CA . GLY A 1 120 ? 11.934 13.484 -5.983 1.00 87.31 120 GLY A CA 1
ATOM 943 C C . GLY A 1 120 ? 12.538 14.459 -4.976 1.00 87.31 120 GLY A C 1
ATOM 944 O O . GLY A 1 120 ? 13.703 14.343 -4.592 1.00 87.31 120 GLY A O 1
ATOM 945 N N . ALA A 1 121 ? 11.738 15.429 -4.530 1.00 83.62 121 ALA A N 1
ATOM 946 C CA . ALA A 1 121 ? 12.179 16.432 -3.554 1.00 83.62 121 ALA A CA 1
ATOM 947 C C . ALA A 1 121 ? 12.544 15.834 -2.180 1.00 83.62 121 ALA A C 1
ATOM 949 O O . ALA A 1 121 ? 13.316 16.427 -1.430 1.00 83.62 121 ALA A O 1
ATOM 950 N N . ASP A 1 122 ? 11.986 14.671 -1.855 1.00 83.00 122 ASP A N 1
ATOM 951 C CA . ASP A 1 122 ? 12.189 13.924 -0.613 1.00 83.00 122 ASP A CA 1
ATOM 952 C C . ASP A 1 122 ? 13.250 12.816 -0.721 1.00 83.00 122 ASP A C 1
ATOM 954 O O . ASP A 1 122 ? 13.526 12.145 0.272 1.00 83.00 122 ASP A O 1
ATOM 958 N N . GLY A 1 123 ? 13.884 12.661 -1.889 1.00 86.19 123 GLY A N 1
ATOM 959 C CA . GLY A 1 123 ? 15.004 11.747 -2.103 1.00 86.19 123 GLY A CA 1
ATOM 960 C C . GLY A 1 123 ? 14.761 10.686 -3.175 1.00 86.19 123 GLY A C 1
ATOM 961 O O . GLY A 1 123 ? 13.907 10.824 -4.055 1.00 86.19 123 GLY A O 1
ATOM 962 N N . GLU A 1 124 ? 15.584 9.640 -3.127 1.00 88.62 124 GLU A N 1
ATOM 963 C CA . GLU A 1 124 ? 15.482 8.475 -4.006 1.00 88.62 124 GLU A CA 1
ATOM 964 C C . GLU A 1 124 ? 14.343 7.554 -3.575 1.00 88.62 124 GLU A C 1
ATOM 966 O O . GLU A 1 124 ? 14.152 7.284 -2.389 1.00 88.62 124 GLU A O 1
ATOM 971 N N . ARG A 1 125 ? 13.622 7.015 -4.558 1.00 87.19 125 ARG A N 1
ATOM 972 C CA . ARG A 1 125 ? 12.599 5.993 -4.360 1.00 87.19 125 ARG A CA 1
ATOM 973 C C . ARG A 1 125 ? 12.828 4.846 -5.338 1.00 87.19 125 ARG A C 1
ATOM 975 O O . ARG A 1 125 ? 13.258 5.047 -6.479 1.00 87.19 125 ARG A O 1
ATOM 982 N N . THR A 1 126 ? 12.534 3.636 -4.881 1.00 78.19 126 THR A N 1
ATOM 983 C CA . THR A 1 126 ? 12.720 2.417 -5.669 1.00 78.19 126 THR A CA 1
ATOM 984 C C . THR A 1 126 ? 11.604 2.248 -6.695 1.00 78.19 126 THR A C 1
ATOM 986 O O . THR A 1 126 ? 10.441 2.567 -6.441 1.00 78.19 126 THR A O 1
ATOM 989 N N . VAL A 1 127 ? 11.978 1.736 -7.864 1.00 89.94 127 VAL A N 1
ATOM 990 C CA . VAL A 1 127 ? 11.071 1.379 -8.955 1.00 89.94 127 VAL A CA 1
ATOM 991 C C . VAL A 1 127 ? 10.640 -0.079 -8.815 1.00 89.94 127 VAL A C 1
ATOM 993 O O . VAL A 1 127 ? 11.451 -0.946 -8.497 1.00 89.94 127 VAL A O 1
ATOM 996 N N . GLU A 1 128 ? 9.370 -0.357 -9.087 1.00 89.12 128 GLU A N 1
ATOM 997 C CA . GLU A 1 128 ? 8.824 -1.714 -9.082 1.00 89.12 128 GLU A CA 1
ATOM 998 C C . GLU A 1 128 ? 8.705 -2.240 -10.520 1.00 89.12 128 GLU A C 1
ATOM 1000 O O . GLU A 1 128 ? 8.064 -1.630 -11.376 1.00 89.12 128 GLU A O 1
ATOM 1005 N N . PHE A 1 129 ? 9.329 -3.384 -10.804 1.00 89.88 129 PHE A N 1
ATOM 1006 C CA . PHE A 1 129 ? 9.275 -4.040 -12.112 1.00 89.88 129 PHE A CA 1
ATOM 1007 C C . PHE A 1 129 ? 8.054 -4.964 -12.178 1.00 89.88 129 PHE A C 1
ATOM 1009 O O . PHE A 1 129 ? 8.081 -6.070 -11.651 1.00 89.88 129 PHE A O 1
ATOM 1016 N N . SER A 1 130 ? 6.974 -4.494 -12.807 1.00 85.38 130 SER A N 1
ATOM 1017 C CA . SER A 1 130 ? 5.648 -5.121 -12.690 1.00 85.38 130 SER A CA 1
ATOM 1018 C C . SER A 1 130 ? 5.335 -6.183 -13.753 1.00 85.38 130 SER A C 1
ATOM 1020 O O . SER A 1 130 ? 4.807 -7.246 -13.433 1.00 85.38 130 SER A O 1
ATOM 1022 N N . GLU A 1 131 ? 5.625 -5.915 -15.031 1.00 91.44 131 GLU A N 1
ATOM 1023 C CA . GLU A 1 131 ? 5.185 -6.749 -16.159 1.00 91.44 131 GLU A CA 1
ATOM 1024 C C . GLU A 1 131 ? 6.262 -6.804 -17.247 1.00 91.44 131 GLU A C 1
ATOM 1026 O O . GLU A 1 131 ? 6.965 -5.823 -17.479 1.00 91.44 131 GLU A O 1
ATOM 1031 N N . GLY A 1 132 ? 6.377 -7.936 -17.948 1.00 93.88 132 GLY A N 1
ATOM 1032 C CA . GLY A 1 132 ? 7.283 -8.069 -19.097 1.00 93.88 132 GLY A CA 1
ATOM 1033 C C . GLY A 1 132 ? 8.774 -8.022 -18.748 1.00 93.88 132 GLY A C 1
ATOM 1034 O O . GLY A 1 132 ? 9.591 -7.722 -19.614 1.00 93.88 132 GLY A O 1
ATOM 1035 N N . PHE A 1 133 ? 9.138 -8.321 -17.501 1.00 93.88 133 PHE A N 1
ATOM 1036 C CA . PHE A 1 133 ? 10.522 -8.515 -17.071 1.00 93.88 133 PHE A CA 1
ATOM 1037 C C . PHE A 1 133 ? 10.762 -9.978 -16.705 1.00 93.88 133 PHE A C 1
ATOM 1039 O O . PHE A 1 133 ? 9.890 -10.638 -16.142 1.00 93.88 133 PHE A O 1
ATOM 1046 N N . TYR A 1 134 ? 11.948 -10.478 -17.036 1.00 93.56 134 TYR A N 1
ATOM 1047 C CA . TYR A 1 134 ? 12.448 -11.746 -16.518 1.00 93.56 134 TYR A CA 1
ATOM 1048 C C . TYR A 1 134 ? 13.039 -11.552 -15.113 1.00 93.56 134 TYR A C 1
ATOM 1050 O O . TYR A 1 134 ? 13.273 -10.423 -14.668 1.00 93.56 134 TYR A O 1
ATOM 1058 N N . GLU A 1 135 ? 13.282 -12.669 -14.428 1.00 90.19 135 GLU A N 1
ATOM 1059 C CA . GLU A 1 135 ? 13.954 -12.703 -13.126 1.00 90.19 135 GLU A CA 1
ATOM 1060 C C . GLU A 1 135 ? 15.335 -12.030 -13.160 1.00 90.19 135 GLU A C 1
ATOM 1062 O O . GLU A 1 135 ? 15.946 -11.859 -14.219 1.00 90.19 135 GLU A O 1
ATOM 1067 N N . GLU A 1 136 ? 15.827 -11.644 -11.982 1.00 91.81 136 GLU A N 1
ATOM 1068 C CA . GLU A 1 136 ? 17.166 -11.067 -11.852 1.00 91.81 136 GLU A CA 1
ATOM 1069 C C . GLU A 1 136 ? 18.250 -12.067 -12.248 1.00 91.81 136 GLU A C 1
ATOM 1071 O O . GLU A 1 136 ? 18.261 -13.231 -11.845 1.00 91.81 136 GLU A O 1
ATOM 1076 N N . GLU A 1 137 ? 19.219 -11.565 -12.999 1.00 91.00 137 GLU A N 1
ATOM 1077 C CA . GLU A 1 137 ? 20.404 -12.272 -13.434 1.00 91.00 137 GLU A CA 1
ATOM 1078 C C . GLU A 1 137 ? 21.648 -11.519 -12.985 1.00 91.00 137 GLU A C 1
ATOM 1080 O O . GLU A 1 137 ? 21.744 -10.291 -13.060 1.00 91.00 137 GLU A O 1
ATOM 1085 N N . LYS A 1 138 ? 22.648 -12.285 -12.554 1.00 89.38 138 LYS A N 1
ATOM 1086 C CA . LYS A 1 138 ? 23.958 -11.746 -12.221 1.00 89.38 138 LYS A CA 1
ATOM 1087 C C . LYS A 1 138 ? 24.850 -11.759 -13.458 1.00 89.38 138 LYS A C 1
ATOM 1089 O O . LYS A 1 138 ? 25.247 -12.825 -13.927 1.00 89.38 138 LYS A O 1
ATOM 1094 N N . LEU A 1 139 ? 25.213 -10.577 -13.950 1.00 83.00 139 LEU A N 1
ATOM 1095 C CA . LEU A 1 139 ? 26.149 -10.404 -15.058 1.00 83.00 139 LEU A CA 1
ATOM 1096 C C . LEU A 1 139 ? 27.461 -9.807 -14.527 1.00 83.00 139 LEU A C 1
ATOM 1098 O O . LEU A 1 139 ? 27.631 -8.592 -14.428 1.00 83.00 139 LEU A O 1
ATOM 1102 N N . GLY A 1 140 ? 28.395 -10.681 -14.144 1.00 84.19 140 GLY A N 1
ATOM 1103 C CA . GLY A 1 140 ? 29.616 -10.274 -13.444 1.00 84.19 140 GLY A CA 1
ATOM 1104 C C . GLY A 1 140 ? 29.306 -9.803 -12.020 1.00 84.19 140 GLY A C 1
ATOM 1105 O O . GLY A 1 140 ? 28.815 -10.586 -11.209 1.00 84.19 140 GLY A O 1
ATOM 1106 N N . GLU A 1 141 ? 29.592 -8.539 -11.709 1.00 84.81 141 GLU A N 1
ATOM 1107 C CA . GLU A 1 141 ? 29.252 -7.914 -10.416 1.00 84.81 141 GLU A CA 1
ATOM 1108 C C . GLU A 1 141 ? 27.880 -7.226 -10.418 1.00 84.81 141 GLU A C 1
ATOM 1110 O O . GLU A 1 141 ? 27.389 -6.837 -9.361 1.00 84.81 141 GLU A O 1
ATOM 1115 N N . LYS A 1 142 ? 27.246 -7.101 -11.589 1.00 85.12 142 LYS A N 1
ATOM 1116 C CA . LYS A 1 142 ? 25.986 -6.377 -11.769 1.00 85.12 142 LYS A CA 1
ATOM 1117 C C . LYS A 1 142 ? 24.795 -7.307 -11.584 1.00 85.12 142 LYS A C 1
ATOM 1119 O O . LYS A 1 142 ? 24.838 -8.464 -12.012 1.00 85.12 142 LYS A O 1
ATOM 1124 N N . ILE A 1 143 ? 23.736 -6.786 -10.975 1.00 90.00 143 ILE A N 1
ATOM 1125 C CA . ILE A 1 143 ? 22.420 -7.426 -10.936 1.00 90.00 143 ILE A CA 1
ATOM 1126 C C . ILE A 1 143 ? 21.574 -6.718 -11.979 1.00 90.00 143 ILE A C 1
ATOM 1128 O O . ILE A 1 143 ? 21.403 -5.504 -11.922 1.00 90.00 143 ILE A O 1
ATOM 1132 N N . CYS A 1 144 ? 21.084 -7.474 -12.948 1.00 92.31 144 CYS A N 1
ATOM 1133 C CA . CYS A 1 144 ? 20.303 -6.939 -14.044 1.00 92.31 144 CYS A CA 1
ATOM 1134 C C . CYS A 1 144 ? 19.072 -7.805 -14.287 1.00 92.31 144 CYS A C 1
ATOM 1136 O O . CYS A 1 144 ? 19.008 -8.949 -13.854 1.00 92.31 144 CYS A O 1
ATOM 1138 N N . ARG A 1 145 ? 18.107 -7.293 -15.041 1.00 94.25 145 ARG A N 1
ATOM 1139 C CA . ARG A 1 145 ? 16.937 -8.057 -15.487 1.00 94.25 145 ARG A CA 1
ATOM 1140 C C . ARG A 1 145 ? 16.624 -7.731 -16.935 1.00 94.25 145 ARG A C 1
ATOM 1142 O O . ARG A 1 145 ? 16.673 -6.573 -17.353 1.00 94.25 145 ARG A O 1
ATOM 1149 N N . TRP A 1 146 ? 16.331 -8.758 -17.718 1.00 95.12 146 TRP A N 1
ATOM 1150 C CA . TRP A 1 146 ? 15.924 -8.583 -19.106 1.00 95.12 146 TRP A CA 1
ATOM 1151 C C . TRP A 1 146 ? 14.473 -8.114 -19.181 1.00 95.12 146 TRP A C 1
ATOM 1153 O O . TRP A 1 146 ? 13.609 -8.652 -18.491 1.00 95.12 146 TRP A O 1
ATOM 1163 N N . SER A 1 147 ? 14.184 -7.153 -20.054 1.00 96.12 147 SER A N 1
ATOM 1164 C CA . SER A 1 147 ? 12.820 -6.895 -20.508 1.00 96.12 147 SER A CA 1
ATOM 1165 C C . SER A 1 147 ? 12.454 -7.849 -21.647 1.00 96.12 147 SER A C 1
ATOM 1167 O O . SER A 1 147 ? 13.322 -8.339 -22.370 1.00 96.12 147 SER A O 1
ATOM 1169 N N . MET A 1 148 ? 11.162 -8.052 -21.869 1.00 96.25 148 MET A N 1
ATOM 1170 C CA . MET A 1 148 ? 10.611 -8.499 -23.149 1.00 96.25 148 MET A CA 1
ATOM 1171 C C . MET A 1 148 ? 10.563 -7.313 -24.136 1.00 96.25 148 MET A C 1
ATOM 1173 O O . MET A 1 148 ? 11.087 -6.229 -23.847 1.00 96.25 148 MET A O 1
ATOM 1177 N N . GLY A 1 149 ? 9.958 -7.503 -25.315 1.00 95.25 149 GLY A N 1
ATOM 1178 C CA . GLY A 1 149 ? 9.736 -6.416 -26.281 1.00 95.25 149 GLY A CA 1
ATOM 1179 C C . GLY A 1 149 ? 8.835 -5.299 -25.740 1.00 95.25 149 GLY A C 1
ATOM 1180 O O . GLY A 1 149 ? 9.046 -4.127 -26.051 1.00 95.25 149 GLY A O 1
ATOM 1181 N N . GLU A 1 150 ? 7.884 -5.651 -24.875 1.00 97.00 150 GLU A N 1
ATOM 1182 C CA . GLU A 1 150 ? 7.104 -4.710 -24.075 1.00 97.00 150 GLU A CA 1
ATOM 1183 C C . GLU A 1 150 ? 7.213 -5.077 -22.596 1.00 97.00 150 GLU A C 1
ATOM 1185 O O . GLU A 1 150 ? 7.059 -6.240 -22.223 1.00 97.00 150 GLU A O 1
ATOM 1190 N N . ALA A 1 151 ? 7.483 -4.083 -21.758 1.00 96.75 151 ALA A N 1
ATOM 1191 C CA . ALA A 1 151 ? 7.594 -4.243 -20.318 1.00 96.75 151 ALA A CA 1
ATOM 1192 C C . ALA A 1 151 ? 7.044 -3.011 -19.596 1.00 96.75 151 ALA A C 1
ATOM 1194 O O . ALA A 1 151 ? 6.982 -1.923 -20.169 1.00 96.75 151 ALA A O 1
ATOM 1195 N N . VAL A 1 152 ? 6.640 -3.168 -18.339 1.00 95.12 152 VAL A N 1
ATOM 1196 C CA . VAL A 1 152 ? 6.095 -2.081 -17.523 1.00 95.12 152 VAL A CA 1
ATOM 1197 C C . VAL A 1 152 ? 6.747 -2.080 -16.157 1.00 95.12 152 VAL A C 1
ATOM 1199 O O . VAL A 1 152 ? 6.714 -3.078 -15.431 1.00 95.12 152 VAL A O 1
ATOM 1202 N N . PHE A 1 153 ? 7.300 -0.934 -15.787 1.00 94.25 153 PHE A N 1
ATOM 1203 C CA . PHE A 1 153 ? 7.702 -0.658 -14.418 1.00 94.25 153 PHE A CA 1
ATOM 1204 C C . PHE A 1 153 ? 6.879 0.498 -13.860 1.00 94.25 153 PHE A C 1
ATOM 1206 O O . PHE A 1 153 ? 6.421 1.375 -14.595 1.00 94.25 153 PHE A O 1
ATOM 1213 N N . THR A 1 154 ? 6.661 0.484 -12.555 1.00 93.69 154 THR A N 1
ATOM 1214 C CA . THR A 1 154 ? 5.877 1.485 -11.843 1.00 93.69 154 THR A CA 1
ATOM 1215 C C . THR A 1 154 ? 6.769 2.305 -10.937 1.00 93.69 154 THR A C 1
ATOM 1217 O O . THR A 1 154 ? 7.601 1.766 -10.207 1.00 93.69 154 THR A O 1
ATOM 1220 N N . ILE A 1 155 ? 6.572 3.620 -10.967 1.00 93.75 155 ILE A N 1
ATOM 1221 C CA . ILE A 1 155 ? 7.305 4.556 -10.115 1.00 93.75 155 ILE A CA 1
ATOM 1222 C C . ILE A 1 155 ? 6.352 5.219 -9.110 1.00 93.75 155 ILE A C 1
ATOM 1224 O O . ILE A 1 155 ? 5.215 5.537 -9.479 1.00 93.75 155 ILE A O 1
ATOM 1228 N N . PRO A 1 156 ? 6.772 5.422 -7.849 1.00 93.00 156 PRO A N 1
ATOM 1229 C CA . PRO A 1 156 ? 6.004 6.187 -6.874 1.00 93.00 156 PRO A CA 1
ATOM 1230 C C . PRO A 1 156 ? 5.963 7.675 -7.244 1.00 93.00 156 PRO A C 1
ATOM 1232 O O . PRO A 1 156 ? 6.986 8.264 -7.590 1.00 93.00 156 PRO A O 1
ATOM 1235 N N . VAL A 1 157 ? 4.777 8.280 -7.153 1.00 93.69 157 VAL A N 1
ATOM 1236 C CA . VAL A 1 157 ? 4.546 9.705 -7.421 1.00 93.69 157 VAL A CA 1
ATOM 1237 C C . VAL A 1 157 ? 3.746 10.320 -6.274 1.00 93.69 157 VAL A C 1
ATOM 1239 O O . VAL A 1 157 ? 2.622 9.902 -5.986 1.00 93.69 157 VAL A O 1
ATOM 1242 N N . GLY A 1 158 ? 4.313 11.336 -5.622 1.00 90.19 158 GLY A N 1
ATOM 1243 C CA . GLY A 1 158 ? 3.606 12.104 -4.598 1.00 90.19 158 GLY A CA 1
ATOM 1244 C C . GLY A 1 158 ? 2.515 13.000 -5.202 1.00 90.19 158 GLY A C 1
ATOM 1245 O O . GLY A 1 158 ? 2.685 13.563 -6.279 1.00 90.19 158 GLY A O 1
ATOM 1246 N N . ARG A 1 159 ? 1.394 13.216 -4.496 1.00 82.50 159 ARG A N 1
ATOM 1247 C CA . ARG A 1 159 ? 0.237 13.979 -5.036 1.00 82.50 159 ARG A CA 1
ATOM 1248 C C . ARG A 1 159 ? 0.534 15.431 -5.434 1.00 82.50 159 ARG A C 1
ATOM 1250 O O . ARG A 1 159 ? -0.190 15.998 -6.244 1.00 82.50 159 ARG A O 1
ATOM 1257 N N . ASN A 1 160 ? 1.547 16.043 -4.825 1.00 84.12 160 ASN A N 1
ATOM 1258 C CA . ASN A 1 160 ? 1.941 17.431 -5.092 1.00 84.12 160 ASN A CA 1
ATOM 1259 C C . ASN A 1 160 ? 3.240 17.521 -5.900 1.00 84.12 160 ASN A C 1
ATOM 1261 O O . ASN A 1 160 ? 3.811 18.607 -6.025 1.00 84.12 160 ASN A O 1
ATOM 1265 N N . GLU A 1 161 ? 3.716 16.386 -6.404 1.00 88.62 161 GLU A N 1
ATOM 1266 C CA . GLU A 1 161 ? 4.938 16.318 -7.179 1.00 88.62 161 GLU A CA 1
ATOM 1267 C C . GLU A 1 161 ? 4.732 17.031 -8.514 1.00 88.62 161 GLU A C 1
ATOM 1269 O O . GLU A 1 161 ? 3.762 16.790 -9.235 1.00 88.62 161 GLU A O 1
ATOM 1274 N N . ARG A 1 162 ? 5.635 17.959 -8.827 1.00 89.94 162 ARG A N 1
ATOM 1275 C CA . ARG A 1 162 ? 5.591 18.700 -10.097 1.00 89.94 162 ARG A CA 1
ATOM 1276 C C . ARG A 1 162 ? 6.599 18.174 -11.091 1.00 89.94 162 ARG A C 1
ATOM 1278 O O . ARG A 1 162 ? 6.386 18.318 -12.292 1.00 89.94 162 ARG A O 1
ATOM 1285 N N . ARG A 1 163 ? 7.690 17.607 -10.581 1.00 93.25 163 ARG A N 1
ATOM 1286 C CA . ARG A 1 163 ? 8.778 17.104 -11.394 1.00 93.25 163 ARG A CA 1
ATOM 1287 C C . ARG A 1 163 ? 9.518 15.987 -10.677 1.00 93.25 163 ARG A C 1
ATOM 1289 O O . ARG A 1 163 ? 9.920 16.159 -9.534 1.00 93.25 163 ARG A O 1
ATOM 1296 N N . LEU A 1 164 ? 9.773 14.898 -11.390 1.00 94.31 164 LEU A N 1
ATOM 1297 C CA . LEU A 1 164 ? 10.666 13.823 -10.957 1.00 94.31 164 LEU A CA 1
ATOM 1298 C C . LEU A 1 164 ? 11.809 13.656 -11.952 1.00 94.31 164 LEU A C 1
ATOM 1300 O O . LEU A 1 164 ? 11.685 14.026 -13.120 1.00 94.31 164 LEU A O 1
ATOM 1304 N N . ILE A 1 165 ? 12.915 13.076 -11.498 1.00 95.38 165 ILE A N 1
ATOM 1305 C CA . ILE A 1 165 ? 13.984 12.605 -12.380 1.00 95.38 165 ILE A CA 1
ATOM 1306 C C . ILE A 1 165 ? 13.977 11.084 -12.336 1.00 95.38 165 ILE A C 1
ATOM 1308 O O . ILE A 1 165 ? 14.233 10.489 -11.291 1.00 95.38 165 ILE A O 1
ATOM 1312 N N . LEU A 1 166 ? 13.681 10.460 -13.472 1.00 95.81 166 LEU A N 1
ATOM 1313 C CA . LEU A 1 166 ? 13.841 9.027 -13.663 1.00 95.81 166 LEU A CA 1
ATOM 1314 C C . LEU A 1 166 ? 15.252 8.760 -14.191 1.00 95.81 166 LEU A C 1
ATOM 1316 O O . LEU A 1 166 ? 15.581 9.161 -15.307 1.00 95.81 166 LEU A O 1
ATOM 1320 N N . GLN A 1 167 ? 16.064 8.080 -13.389 1.00 95.12 167 GLN A N 1
ATOM 1321 C CA . GLN A 1 167 ? 17.371 7.574 -13.778 1.00 95.12 167 GLN A CA 1
ATOM 1322 C C . GLN A 1 167 ? 17.230 6.114 -14.221 1.00 95.12 167 GLN A C 1
ATOM 1324 O O . GLN A 1 167 ? 16.754 5.277 -13.453 1.00 95.12 167 GLN A O 1
ATOM 1329 N N . LEU A 1 168 ? 17.640 5.807 -15.451 1.00 94.06 168 LEU A N 1
ATOM 1330 C CA . LEU A 1 168 ? 17.666 4.443 -15.985 1.00 94.06 168 LEU A CA 1
ATOM 1331 C C . LEU A 1 168 ? 19.070 4.081 -16.444 1.00 94.06 168 LEU A C 1
ATOM 1333 O O . LEU A 1 168 ? 19.635 4.782 -17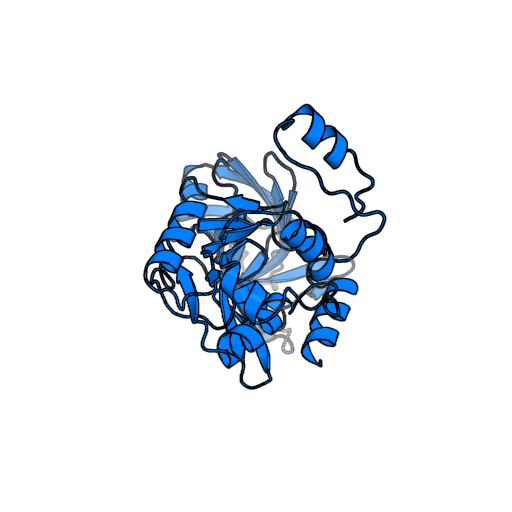.283 1.00 94.06 168 LEU A O 1
ATOM 1337 N N . THR A 1 169 ? 19.575 2.946 -15.971 1.00 93.38 169 THR A N 1
ATOM 1338 C CA . THR A 1 169 ? 20.826 2.352 -16.445 1.00 93.38 169 THR A CA 1
ATOM 1339 C C . THR A 1 169 ? 20.499 1.119 -17.277 1.00 93.38 169 THR A C 1
ATOM 1341 O O . THR A 1 169 ? 20.046 0.093 -16.759 1.00 93.38 169 THR A O 1
ATOM 1344 N N . LEU A 1 170 ? 20.697 1.236 -18.590 1.00 92.94 170 LEU A N 1
ATOM 1345 C CA . LEU A 1 170 ? 20.319 0.220 -19.572 1.00 92.94 170 LEU A CA 1
ATOM 1346 C C . LEU A 1 170 ? 21.539 -0.330 -20.302 1.00 92.94 170 LEU A C 1
ATOM 1348 O O . LEU A 1 170 ? 22.481 0.404 -20.599 1.00 92.94 170 LEU A O 1
ATOM 1352 N N . PHE A 1 171 ? 21.454 -1.602 -20.680 1.00 90.94 171 PHE A N 1
ATOM 1353 C CA . PHE A 1 171 ? 22.312 -2.216 -21.678 1.00 90.94 171 PHE A CA 1
ATOM 1354 C C . PHE A 1 171 ? 21.471 -2.728 -22.827 1.00 90.94 171 PHE A C 1
ATOM 1356 O O . PHE A 1 171 ? 20.441 -3.377 -22.635 1.00 90.94 171 PHE A O 1
ATOM 1363 N N . ASN A 1 172 ? 21.962 -2.506 -24.039 1.00 88.00 172 ASN A N 1
ATOM 1364 C CA . ASN A 1 172 ? 21.347 -3.050 -25.235 1.00 88.00 172 ASN A CA 1
ATOM 1365 C C . ASN A 1 172 ? 22.318 -3.974 -25.986 1.00 88.00 172 ASN A C 1
ATOM 1367 O O . ASN A 1 172 ? 22.761 -3.650 -27.093 1.00 88.00 172 ASN A O 1
ATOM 1371 N N . PRO A 1 173 ? 22.714 -5.118 -25.390 1.00 86.00 173 PRO A N 1
ATOM 1372 C CA . PRO A 1 173 ? 23.525 -6.074 -26.114 1.00 86.00 173 PRO A CA 1
ATOM 1373 C C . PRO A 1 173 ? 22.675 -6.686 -27.233 1.00 86.00 173 PRO A C 1
ATOM 1375 O O . PRO A 1 173 ? 21.521 -7.084 -27.039 1.00 86.00 173 PRO A O 1
ATOM 1378 N N . ARG A 1 174 ? 23.255 -6.735 -28.432 1.00 86.69 174 ARG A N 1
ATOM 1379 C CA . ARG A 1 174 ? 22.632 -7.298 -29.630 1.00 86.69 174 ARG A CA 1
ATOM 1380 C C . ARG A 1 174 ? 23.552 -8.348 -30.248 1.00 86.69 174 ARG A C 1
ATOM 1382 O O . ARG A 1 174 ? 24.764 -8.116 -30.312 1.00 86.69 174 ARG A O 1
ATOM 1389 N N . PRO A 1 175 ? 23.015 -9.494 -30.710 1.00 86.75 175 PRO A N 1
ATOM 1390 C CA . PRO A 1 175 ? 23.793 -10.445 -31.487 1.00 86.75 175 PRO A CA 1
ATOM 1391 C C . PRO A 1 175 ? 24.364 -9.787 -32.743 1.00 86.75 175 PRO A C 1
ATOM 1393 O O . PRO A 1 175 ? 23.812 -8.822 -33.280 1.00 86.75 175 PRO A O 1
ATOM 1396 N N . ARG A 1 176 ? 25.477 -10.327 -33.245 1.00 84.06 176 ARG A N 1
ATOM 1397 C CA . ARG A 1 176 ? 26.102 -9.820 -34.469 1.00 84.06 176 ARG A CA 1
ATOM 1398 C C . ARG A 1 176 ? 25.096 -9.878 -35.627 1.00 84.06 176 ARG A C 1
ATOM 1400 O O . ARG A 1 176 ? 24.551 -10.935 -35.917 1.00 84.06 176 ARG A O 1
ATOM 1407 N N . GLY A 1 177 ? 24.908 -8.750 -36.310 1.00 81.56 177 GLY A N 1
ATOM 1408 C CA . GLY A 1 177 ? 23.984 -8.628 -37.444 1.00 81.56 177 GLY A CA 1
ATOM 1409 C C . GLY A 1 177 ? 22.574 -8.162 -37.072 1.00 81.56 177 GLY A C 1
ATOM 1410 O O . GLY A 1 177 ? 21.803 -7.844 -37.972 1.00 81.56 177 GLY A O 1
ATOM 1411 N N . VAL A 1 178 ? 22.251 -8.049 -35.780 1.00 83.81 178 VAL A N 1
ATOM 1412 C CA . VAL A 1 178 ? 20.991 -7.453 -35.318 1.00 83.81 178 VAL A CA 1
ATOM 1413 C C . VAL A 1 178 ? 21.184 -5.953 -35.134 1.00 83.81 178 VAL A C 1
ATOM 1415 O O . VAL A 1 178 ? 22.096 -5.517 -34.430 1.00 83.81 178 VAL A O 1
ATOM 1418 N N . ALA A 1 179 ? 20.331 -5.152 -35.773 1.00 83.50 179 ALA A N 1
ATOM 1419 C CA . ALA A 1 179 ? 20.364 -3.704 -35.618 1.00 83.50 179 ALA A CA 1
ATOM 1420 C C . ALA A 1 179 ? 20.013 -3.298 -34.177 1.00 83.50 179 ALA A C 1
ATOM 1422 O O . ALA A 1 179 ? 19.150 -3.901 -33.533 1.00 83.50 179 ALA A O 1
ATOM 1423 N N . LEU A 1 180 ? 20.662 -2.241 -33.684 1.00 85.62 180 LEU A N 1
ATOM 1424 C CA . LEU A 1 180 ? 20.239 -1.599 -32.444 1.00 85.62 180 LEU A CA 1
ATOM 1425 C C . LEU A 1 180 ? 18.817 -1.064 -32.625 1.00 85.62 180 LEU A C 1
ATOM 1427 O O . LEU A 1 180 ? 18.521 -0.369 -33.597 1.00 85.62 180 LEU A O 1
ATOM 1431 N N . ALA A 1 181 ? 17.949 -1.399 -31.677 1.00 84.81 181 ALA A N 1
ATOM 1432 C CA . ALA A 1 181 ? 16.583 -0.907 -31.634 1.00 84.81 181 ALA A CA 1
ATOM 1433 C C . ALA A 1 181 ? 16.483 0.193 -30.573 1.00 84.81 181 ALA A C 1
ATOM 1435 O O . ALA A 1 181 ? 17.031 0.007 -29.482 1.00 84.81 181 ALA A O 1
ATOM 1436 N N . PRO A 1 182 ? 15.794 1.313 -30.850 1.00 92.75 182 PRO A N 1
ATOM 1437 C CA . PRO A 1 182 ? 15.557 2.318 -29.826 1.00 92.75 182 PRO A CA 1
ATOM 1438 C C . PRO A 1 182 ? 14.727 1.725 -28.682 1.00 92.75 182 PRO A C 1
ATOM 1440 O O . PRO A 1 182 ? 13.941 0.788 -28.871 1.00 92.75 182 PRO A O 1
ATOM 1443 N N . VAL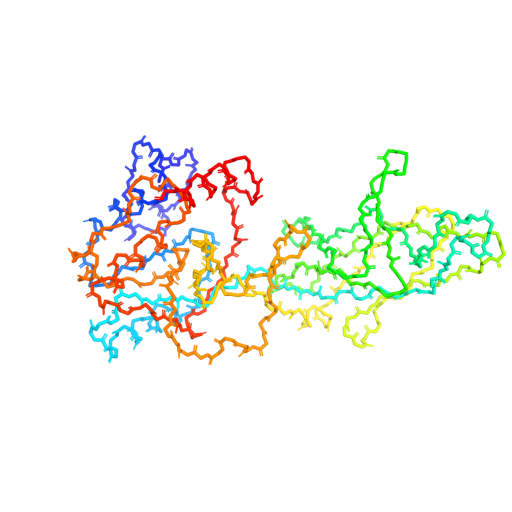 A 1 183 ? 14.894 2.295 -27.492 1.00 95.56 183 VAL A N 1
ATOM 1444 C CA . VAL A 1 183 ? 14.007 2.034 -26.357 1.00 95.56 183 VAL A CA 1
ATOM 1445 C C . VAL A 1 183 ? 13.046 3.203 -26.249 1.00 95.56 183 VAL A C 1
ATOM 1447 O O . VAL A 1 183 ? 13.455 4.346 -26.068 1.00 95.56 183 VAL A O 1
ATOM 1450 N N . LEU A 1 184 ? 11.762 2.925 -26.403 1.00 97.25 184 LEU A N 1
ATOM 1451 C CA . LEU A 1 184 ? 10.704 3.920 -26.362 1.00 97.25 184 LEU A CA 1
ATOM 1452 C C . LEU A 1 184 ? 10.002 3.830 -25.012 1.00 97.25 184 LEU A C 1
ATOM 1454 O O . LEU A 1 184 ? 9.602 2.740 -24.605 1.00 97.25 184 LEU A O 1
ATOM 1458 N N . LEU A 1 185 ? 9.840 4.968 -24.341 1.00 97.62 185 LEU A N 1
ATOM 1459 C CA . LEU A 1 185 ? 9.141 5.039 -23.063 1.00 97.62 185 LEU A CA 1
ATOM 1460 C C . LEU A 1 185 ? 7.819 5.785 -23.211 1.00 97.62 185 LEU A C 1
ATOM 1462 O O . LEU A 1 185 ? 7.769 6.884 -23.780 1.00 97.62 185 LEU A O 1
ATOM 1466 N N . TYR A 1 186 ? 6.762 5.182 -22.675 1.00 97.44 186 TYR A N 1
ATOM 1467 C CA . TYR A 1 186 ? 5.405 5.709 -22.723 1.00 97.44 186 TYR A CA 1
ATOM 1468 C C . TYR A 1 186 ? 4.765 5.780 -21.342 1.00 97.44 186 TYR A C 1
ATOM 1470 O O . TYR A 1 186 ? 5.070 4.987 -20.452 1.00 97.44 186 TYR A O 1
ATOM 1478 N N . VAL A 1 187 ? 3.819 6.703 -21.216 1.00 96.06 187 VAL A N 1
ATOM 1479 C CA . VAL A 1 187 ? 2.797 6.726 -20.171 1.00 96.06 187 VAL A CA 1
ATOM 1480 C C . VAL A 1 187 ? 1.447 6.701 -20.874 1.00 96.06 187 VAL A C 1
ATOM 1482 O O . VAL A 1 187 ? 1.153 7.579 -21.687 1.00 96.06 187 VAL A O 1
ATOM 1485 N N . GLY A 1 188 ? 0.661 5.648 -20.634 1.00 89.62 188 GLY A N 1
ATOM 1486 C CA . GLY A 1 188 ? -0.482 5.332 -21.492 1.00 89.62 188 GLY A CA 1
ATOM 1487 C C . GLY A 1 188 ? -0.048 5.245 -22.961 1.00 89.62 188 GLY A C 1
ATOM 1488 O O . GLY A 1 188 ? 0.932 4.581 -23.288 1.00 89.62 188 GLY A O 1
ATOM 1489 N N . GLU A 1 189 ? -0.729 5.983 -23.835 1.00 90.75 189 GLU A N 1
ATOM 1490 C CA . GLU A 1 189 ? -0.402 6.065 -25.268 1.00 90.75 189 GLU A CA 1
ATOM 1491 C C . GLU A 1 189 ? 0.637 7.152 -25.597 1.00 90.75 189 GLU A C 1
ATOM 1493 O O . GLU A 1 189 ? 1.086 7.294 -26.738 1.00 90.75 189 GLU A O 1
ATOM 1498 N N . ARG A 1 190 ? 1.035 7.963 -24.612 1.00 93.88 190 ARG A N 1
ATOM 1499 C CA . ARG A 1 190 ? 1.929 9.097 -24.828 1.00 93.88 190 ARG A CA 1
ATOM 1500 C C . ARG A 1 190 ? 3.382 8.661 -24.730 1.00 93.88 190 ARG A C 1
ATOM 1502 O O . ARG A 1 190 ? 3.866 8.324 -23.653 1.00 93.88 190 ARG A O 1
ATOM 1509 N N . ARG A 1 191 ? 4.118 8.782 -25.835 1.00 96.25 191 ARG A N 1
ATOM 1510 C CA . ARG A 1 191 ? 5.582 8.671 -25.825 1.00 96.25 191 ARG A CA 1
ATOM 1511 C C . ARG A 1 191 ? 6.191 9.905 -25.167 1.00 96.25 191 ARG A C 1
ATOM 1513 O O . ARG A 1 191 ? 5.929 11.017 -25.627 1.00 96.25 191 ARG A O 1
ATOM 1520 N N . PHE A 1 192 ? 7.030 9.721 -24.152 1.00 95.75 192 PHE A N 1
ATOM 1521 C CA . PHE A 1 192 ? 7.742 10.834 -23.508 1.00 95.75 192 PHE A CA 1
ATOM 1522 C C . PHE A 1 192 ? 9.262 10.772 -23.678 1.00 95.75 192 PHE A C 1
ATOM 1524 O O . PHE A 1 192 ? 9.919 11.802 -23.557 1.00 95.75 192 PHE A O 1
ATOM 1531 N N . ALA A 1 193 ? 9.826 9.606 -24.007 1.00 96.19 193 ALA A N 1
ATOM 1532 C CA . ALA A 1 193 ? 11.247 9.481 -24.307 1.00 96.19 193 ALA A CA 1
ATOM 1533 C C . ALA A 1 193 ? 11.523 8.441 -25.402 1.00 96.19 193 ALA A C 1
ATOM 1535 O O . ALA A 1 193 ? 10.792 7.463 -25.574 1.00 96.19 193 ALA A O 1
ATOM 1536 N N . GLU A 1 194 ? 12.612 8.667 -26.130 1.00 96.00 194 GLU A N 1
ATOM 1537 C CA . GLU A 1 194 ? 13.228 7.722 -27.058 1.00 96.00 194 GLU A CA 1
ATOM 1538 C C . GLU A 1 194 ? 14.723 7.677 -26.742 1.00 96.00 194 GLU A C 1
ATOM 1540 O O . GLU A 1 194 ? 15.432 8.675 -26.881 1.00 96.00 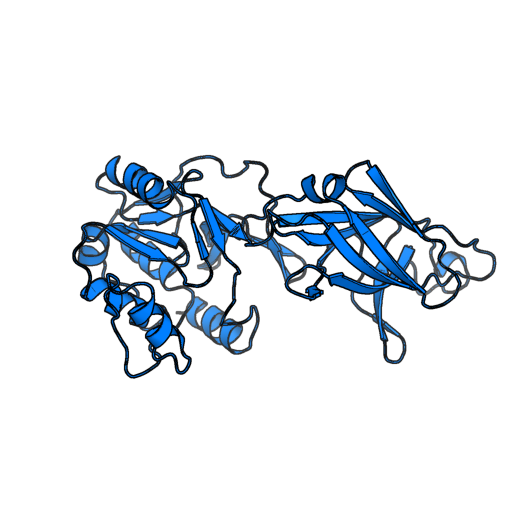194 GLU A O 1
ATOM 1545 N N . LEU A 1 195 ? 15.191 6.525 -26.273 1.00 93.69 195 LEU A N 1
ATOM 1546 C CA . LEU A 1 195 ? 16.561 6.321 -25.833 1.00 93.69 195 LEU A CA 1
ATOM 1547 C C . LEU A 1 195 ? 17.345 5.622 -26.941 1.00 93.69 195 LEU A C 1
ATOM 1549 O O . LEU A 1 195 ? 16.987 4.530 -27.396 1.00 93.69 195 LEU A O 1
ATOM 1553 N N . LYS A 1 196 ? 18.439 6.258 -27.363 1.00 85.25 196 LYS A N 1
ATOM 1554 C CA . LYS A 1 196 ? 19.432 5.658 -28.257 1.00 85.25 196 LYS A CA 1
ATOM 1555 C C . LYS A 1 196 ? 20.438 4.899 -27.414 1.00 85.25 196 LYS A C 1
ATOM 1557 O O . LYS A 1 196 ? 21.364 5.497 -26.878 1.00 85.25 196 LYS A O 1
ATOM 1562 N N . THR A 1 197 ? 20.212 3.607 -27.256 1.00 77.38 197 THR A N 1
ATOM 1563 C CA . THR A 1 197 ? 21.077 2.729 -26.467 1.00 77.38 197 THR A CA 1
ATOM 1564 C C . THR A 1 197 ? 22.235 2.234 -27.322 1.00 77.38 197 THR A C 1
ATOM 1566 O O . THR A 1 197 ? 22.011 1.560 -28.331 1.00 77.38 197 THR A O 1
ATOM 1569 N N . GLU A 1 198 ? 23.457 2.556 -26.924 1.00 73.94 198 GLU A N 1
ATOM 1570 C CA . GLU A 1 198 ? 24.659 1.996 -27.535 1.00 73.94 198 GLU A CA 1
ATOM 1571 C C . GLU A 1 198 ? 24.962 0.603 -26.961 1.00 73.94 198 GLU A C 1
ATOM 1573 O O . GLU A 1 198 ? 24.359 0.157 -25.979 1.00 73.94 198 GLU A O 1
ATOM 1578 N N . VAL A 1 199 ? 25.899 -0.115 -27.584 1.00 72.25 199 VAL A N 1
ATOM 1579 C CA . VAL A 1 199 ? 26.400 -1.377 -27.029 1.00 72.25 199 VAL A CA 1
ATOM 1580 C C . VAL A 1 199 ? 27.237 -1.051 -25.791 1.00 72.25 199 VAL A C 1
ATOM 1582 O O . VAL A 1 199 ? 28.376 -0.608 -25.904 1.00 72.25 199 VAL A O 1
ATOM 1585 N N . GLY A 1 200 ? 26.668 -1.259 -24.608 1.00 78.19 200 GLY A N 1
ATOM 1586 C CA . GLY A 1 200 ? 27.298 -0.926 -23.333 1.00 78.19 200 GLY A CA 1
ATOM 1587 C C . GLY A 1 200 ? 26.264 -0.492 -22.302 1.00 78.19 200 GLY A C 1
ATOM 1588 O O . GLY A 1 200 ? 25.070 -0.650 -22.530 1.00 78.19 200 GLY A O 1
ATOM 1589 N N . SER A 1 201 ? 26.735 0.029 -21.170 1.00 85.50 201 SER A N 1
ATOM 1590 C CA . SER A 1 201 ? 25.881 0.659 -20.159 1.00 85.50 201 SER A CA 1
ATOM 1591 C C . SER A 1 201 ? 25.667 2.124 -20.524 1.00 85.50 201 SER A C 1
ATOM 1593 O O . SER A 1 201 ? 26.635 2.826 -20.825 1.00 85.50 201 SER A O 1
ATOM 1595 N N . THR A 1 202 ? 24.431 2.608 -20.490 1.00 90.75 202 THR A N 1
ATOM 1596 C CA . THR A 1 202 ? 24.128 4.038 -20.628 1.00 90.75 202 THR A CA 1
ATOM 1597 C C . THR A 1 202 ? 23.145 4.463 -19.548 1.00 90.75 202 THR A C 1
ATOM 1599 O O . THR A 1 202 ? 22.129 3.797 -19.341 1.00 90.75 202 THR A O 1
ATOM 1602 N N . VAL A 1 203 ? 23.459 5.574 -18.877 1.00 92.00 203 VAL A N 1
ATOM 1603 C CA . VAL A 1 203 ? 22.604 6.200 -17.863 1.00 92.00 203 VAL A CA 1
ATOM 1604 C C . VAL A 1 203 ? 21.796 7.317 -18.516 1.00 92.00 203 VAL A C 1
ATOM 1606 O O . VAL A 1 203 ? 22.362 8.195 -19.168 1.00 92.00 203 VAL A O 1
ATOM 1609 N N . TYR A 1 204 ? 20.480 7.293 -18.333 1.00 93.44 204 TYR A N 1
ATOM 1610 C CA . TYR A 1 204 ? 19.564 8.331 -18.798 1.00 93.44 204 TYR A CA 1
ATOM 1611 C C . TYR A 1 204 ? 18.902 9.011 -17.612 1.00 93.44 204 TYR A C 1
ATOM 1613 O O . TYR A 1 204 ? 18.291 8.331 -16.795 1.00 93.44 204 TYR A O 1
ATOM 1621 N N . GLU A 1 205 ? 18.967 10.339 -17.565 1.00 95.06 205 GLU A N 1
ATOM 1622 C CA . GLU A 1 205 ? 18.221 11.163 -16.614 1.00 95.06 205 GLU A CA 1
ATOM 1623 C C . GLU A 1 205 ? 17.055 11.834 -17.340 1.00 95.06 205 GLU A C 1
ATOM 1625 O O . GLU A 1 205 ? 17.237 12.711 -18.187 1.00 95.06 205 GLU A O 1
ATOM 1630 N N . LEU A 1 206 ? 15.840 11.388 -17.038 1.00 94.94 206 LEU A N 1
ATOM 1631 C CA . LEU A 1 206 ? 14.629 11.784 -17.743 1.00 94.94 206 LEU A CA 1
ATOM 1632 C C . LEU A 1 206 ? 13.749 12.630 -16.816 1.00 94.94 206 LEU A C 1
ATOM 1634 O O . LEU A 1 206 ? 13.223 12.095 -15.835 1.00 94.94 206 LEU A O 1
ATOM 1638 N N . PRO A 1 207 ? 13.566 13.935 -17.092 1.00 94.75 207 PRO A N 1
ATOM 1639 C CA . PRO A 1 207 ? 12.625 14.744 -16.337 1.00 94.75 207 PRO A CA 1
ATOM 1640 C C . PRO A 1 207 ? 11.190 14.328 -16.675 1.00 94.75 207 PRO A C 1
ATOM 1642 O O . PRO A 1 207 ? 10.790 14.307 -17.839 1.00 94.75 207 PRO A O 1
ATOM 1645 N N . LEU A 1 208 ? 10.416 14.012 -15.644 1.00 94.44 208 LEU A N 1
ATOM 1646 C CA . LEU A 1 208 ? 8.986 13.749 -15.729 1.00 94.44 208 LEU A CA 1
ATOM 1647 C C . LEU A 1 208 ? 8.258 14.963 -15.168 1.00 94.44 208 LEU A C 1
ATOM 1649 O O . LEU A 1 208 ? 8.328 15.212 -13.969 1.00 94.44 208 LEU A O 1
ATOM 1653 N N . GLU A 1 209 ? 7.602 15.723 -16.036 1.00 93.06 209 GLU A N 1
ATOM 1654 C CA . GLU A 1 209 ? 6.886 16.947 -15.672 1.00 93.06 209 GLU A CA 1
ATOM 1655 C C . GLU A 1 209 ? 5.423 16.649 -15.297 1.00 93.06 209 GLU A C 1
ATOM 1657 O O . GLU A 1 209 ? 4.893 15.559 -15.538 1.00 93.06 209 GLU A O 1
ATOM 1662 N N . GLN A 1 210 ? 4.757 17.634 -14.692 1.00 90.94 210 GLN A N 1
ATOM 1663 C CA . GLN A 1 210 ? 3.406 17.520 -14.129 1.00 90.94 210 GLN A CA 1
ATOM 1664 C C . GLN A 1 210 ? 2.366 16.901 -15.085 1.00 90.94 210 GLN A C 1
ATOM 1666 O O . GLN A 1 210 ? 1.468 16.180 -14.653 1.00 90.94 210 GLN A O 1
ATOM 1671 N N . ASP A 1 211 ? 2.482 17.166 -16.382 1.00 91.62 211 ASP A N 1
ATOM 1672 C CA . ASP A 1 211 ? 1.579 16.676 -17.423 1.00 91.62 211 ASP A CA 1
ATOM 1673 C C . ASP A 1 211 ? 1.706 15.169 -17.703 1.00 91.62 211 ASP A C 1
ATOM 1675 O O . ASP A 1 211 ? 0.776 14.574 -18.247 1.00 91.62 211 ASP A O 1
ATOM 1679 N N . ILE A 1 212 ? 2.833 14.556 -17.337 1.00 93.12 212 ILE A N 1
ATOM 1680 C CA . ILE A 1 212 ? 3.026 13.101 -17.305 1.00 93.12 212 ILE A CA 1
ATOM 1681 C C . ILE A 1 212 ? 2.607 12.554 -15.934 1.00 93.12 212 ILE A C 1
ATOM 1683 O O . ILE A 1 212 ? 1.923 11.537 -15.848 1.00 93.12 212 ILE A O 1
ATOM 1687 N N . LEU A 1 213 ? 2.989 13.239 -14.851 1.00 93.31 213 LEU A N 1
ATOM 1688 C CA . LEU A 1 213 ? 2.746 12.775 -13.479 1.00 93.31 213 LEU A CA 1
ATOM 1689 C C . LEU A 1 213 ? 1.252 12.676 -13.124 1.00 93.31 213 LEU A C 1
ATOM 1691 O O . LEU A 1 213 ? 0.877 11.824 -12.323 1.00 93.31 213 LEU A O 1
ATOM 1695 N N . GLN A 1 214 ? 0.388 13.487 -13.742 1.00 91.38 214 GLN A N 1
ATOM 1696 C CA . GLN A 1 214 ? -1.072 13.429 -13.551 1.00 91.38 214 GLN A CA 1
ATOM 1697 C C . GLN A 1 214 ? -1.717 12.090 -13.970 1.00 91.38 214 GLN A C 1
ATOM 1699 O O . GLN A 1 214 ? -2.852 11.798 -13.583 1.00 91.38 214 GLN A O 1
ATOM 1704 N N . ASP A 1 215 ? -1.012 11.262 -14.748 1.00 93.06 215 ASP A N 1
ATOM 1705 C CA . ASP A 1 215 ? -1.472 9.922 -15.120 1.00 93.06 215 ASP A CA 1
ATOM 1706 C C . ASP A 1 215 ? -1.189 8.864 -14.046 1.00 93.06 215 ASP A C 1
ATOM 1708 O O . ASP A 1 215 ? -1.634 7.722 -14.181 1.00 93.06 215 ASP A O 1
ATOM 1712 N N . ALA A 1 216 ? -0.520 9.236 -12.950 1.00 94.75 216 ALA A N 1
ATOM 1713 C CA . ALA A 1 216 ? -0.368 8.364 -11.798 1.00 94.75 216 ALA A CA 1
ATOM 1714 C C . ALA A 1 216 ? -1.740 7.972 -11.221 1.00 94.75 216 ALA A C 1
ATOM 1716 O O . ALA A 1 216 ? -2.719 8.728 -11.278 1.00 94.75 216 ALA A O 1
ATOM 1717 N N . ARG A 1 217 ? -1.827 6.753 -10.689 1.00 94.19 217 ARG A N 1
ATOM 1718 C CA . ARG A 1 217 ? -3.053 6.189 -10.118 1.00 94.19 217 ARG A CA 1
ATOM 1719 C C . ARG A 1 217 ? -2.818 5.733 -8.680 1.00 94.19 217 ARG A C 1
ATOM 1721 O O . ARG A 1 217 ? -1.742 5.212 -8.387 1.00 94.19 217 ARG A O 1
ATOM 1728 N N . PRO A 1 218 ? -3.795 5.909 -7.776 1.00 95.56 218 PRO A N 1
ATOM 1729 C CA . PRO A 1 218 ? -3.674 5.383 -6.427 1.00 95.56 218 PRO A CA 1
ATOM 1730 C C . PRO A 1 218 ? -3.681 3.857 -6.444 1.00 95.56 218 PRO A C 1
ATOM 1732 O O . PRO A 1 218 ? -4.389 3.250 -7.248 1.00 95.56 218 PRO A O 1
ATOM 1735 N N . LEU A 1 219 ? -2.926 3.248 -5.531 1.00 94.75 219 LEU A N 1
ATOM 1736 C CA . LEU A 1 219 ? -2.997 1.812 -5.274 1.00 94.75 219 LEU A CA 1
ATOM 1737 C C . LEU A 1 219 ? -3.748 1.539 -3.977 1.00 94.75 219 LEU A C 1
ATOM 1739 O O . LEU A 1 219 ? -3.549 2.230 -2.976 1.00 94.75 219 LEU A O 1
ATOM 1743 N N . ILE A 1 220 ? -4.588 0.514 -4.002 1.00 96.19 220 ILE A N 1
ATOM 1744 C CA . ILE A 1 220 ? -5.406 0.082 -2.877 1.00 96.19 220 ILE A CA 1
ATOM 1745 C C . ILE A 1 220 ? -4.590 -0.876 -2.034 1.00 96.19 220 ILE A C 1
ATOM 1747 O O . ILE A 1 220 ? -4.361 -2.019 -2.419 1.00 96.19 220 ILE A O 1
ATOM 1751 N N . GLN A 1 221 ? -4.185 -0.404 -0.862 1.00 94.81 221 GLN A N 1
ATOM 1752 C CA . GLN A 1 221 ? -3.528 -1.249 0.118 1.00 94.81 221 GLN A CA 1
ATOM 1753 C C . GLN A 1 221 ? -4.541 -2.184 0.786 1.00 94.81 221 GLN A C 1
ATOM 1755 O O . GLN A 1 221 ? -4.303 -3.383 0.885 1.00 94.81 221 GLN A O 1
ATOM 1760 N N . ASN A 1 222 ? -5.669 -1.630 1.243 1.00 96.62 222 ASN A N 1
ATOM 1761 C CA . ASN A 1 222 ? -6.698 -2.378 1.956 1.00 96.62 222 ASN A CA 1
ATOM 1762 C C . ASN A 1 222 ? -8.085 -1.740 1.753 1.00 96.62 222 ASN A C 1
ATOM 1764 O O . ASN A 1 222 ? -8.276 -0.543 1.975 1.00 96.62 222 ASN A O 1
ATOM 1768 N N . ALA A 1 223 ? -9.061 -2.549 1.349 1.00 97.50 223 ALA A N 1
ATOM 1769 C CA . ALA A 1 223 ? -10.480 -2.199 1.249 1.00 97.50 223 ALA A CA 1
ATOM 1770 C C . ALA A 1 223 ? -11.341 -3.113 2.149 1.00 97.50 223 ALA A C 1
ATOM 1772 O O . ALA A 1 223 ? -12.407 -3.594 1.761 1.00 97.50 223 ALA A O 1
ATOM 1773 N N . GLY A 1 224 ? -10.839 -3.412 3.346 1.00 96.69 224 GLY A N 1
ATOM 1774 C CA . GLY A 1 224 ? -11.275 -4.504 4.213 1.00 96.69 224 GLY A CA 1
ATOM 1775 C C . GLY A 1 224 ? -10.494 -5.792 3.950 1.00 96.69 224 GLY A C 1
ATOM 1776 O O . GLY A 1 224 ? -9.871 -5.961 2.902 1.00 96.69 224 GLY A O 1
ATOM 1777 N N . SER A 1 225 ? -10.549 -6.721 4.897 1.00 95.25 225 SER A N 1
ATOM 1778 C CA . SER A 1 225 ? -9.829 -7.995 4.805 1.00 95.25 225 SER A CA 1
ATOM 1779 C C . SER A 1 225 ? -10.805 -9.170 4.760 1.00 95.25 225 SER A C 1
ATOM 1781 O O . SER A 1 225 ? -11.968 -9.062 5.162 1.00 95.25 225 SER A O 1
ATOM 1783 N N . LEU A 1 226 ? -10.336 -10.290 4.217 1.00 92.56 226 LEU A N 1
ATOM 1784 C CA . LEU A 1 226 ? -11.057 -11.549 4.054 1.00 92.56 226 LEU A CA 1
ATOM 1785 C C . LEU A 1 226 ? -10.207 -12.724 4.537 1.00 92.56 226 LEU A C 1
ATOM 1787 O O . LEU A 1 226 ? -8.988 -12.615 4.641 1.00 92.56 226 LEU A O 1
ATOM 1791 N N . ILE A 1 227 ? -10.865 -13.843 4.834 1.00 91.50 227 ILE A N 1
ATOM 1792 C CA . ILE A 1 227 ? -10.205 -15.096 5.206 1.00 91.50 227 ILE A CA 1
ATOM 1793 C C . ILE A 1 227 ? -10.260 -16.048 4.020 1.00 91.50 227 ILE A C 1
ATOM 1795 O O . ILE A 1 227 ? -11.318 -16.266 3.426 1.00 91.50 227 ILE A O 1
ATOM 1799 N N . LEU A 1 228 ? -9.105 -16.599 3.668 1.00 89.44 228 LEU A N 1
ATOM 1800 C CA . LEU A 1 228 ? -8.971 -17.615 2.638 1.00 89.44 228 LEU A CA 1
ATOM 1801 C C . LEU A 1 228 ? -9.360 -19.002 3.185 1.00 89.44 228 LEU A C 1
ATOM 1803 O O . LEU A 1 228 ? -9.334 -19.219 4.397 1.00 89.44 228 LEU A O 1
ATOM 1807 N N . PRO A 1 229 ? -9.690 -19.977 2.315 1.00 87.88 229 PRO A N 1
ATOM 1808 C CA . PRO A 1 229 ? -10.061 -21.329 2.749 1.00 87.88 229 PRO A CA 1
ATOM 1809 C C . PRO A 1 229 ? -9.005 -22.048 3.600 1.00 87.88 229 PRO A C 1
ATOM 1811 O O . PRO A 1 229 ? -9.338 -22.977 4.327 1.00 87.88 229 PRO A O 1
ATOM 1814 N N . ASP A 1 230 ? -7.741 -21.629 3.513 1.00 86.06 230 ASP A N 1
ATOM 1815 C CA . ASP A 1 230 ? -6.624 -22.152 4.305 1.00 86.06 230 ASP A CA 1
ATOM 1816 C C . ASP A 1 230 ? -6.438 -21.435 5.660 1.00 86.06 230 ASP A C 1
ATOM 1818 O O . ASP A 1 230 ? -5.406 -21.604 6.312 1.00 86.06 230 ASP A O 1
ATOM 1822 N N . GLY A 1 231 ? -7.409 -20.603 6.053 1.00 82.94 231 GLY A N 1
ATOM 1823 C CA . GLY A 1 231 ? -7.424 -19.837 7.298 1.00 82.94 231 GLY A CA 1
ATOM 1824 C C . GLY A 1 231 ? -6.596 -18.552 7.272 1.00 82.94 231 GLY A C 1
ATOM 1825 O O . GLY A 1 231 ? -6.645 -17.791 8.234 1.00 82.94 231 GLY A O 1
ATOM 1826 N N . SER A 1 232 ? -5.852 -18.272 6.197 1.00 84.69 232 SER A N 1
ATOM 1827 C CA . SER A 1 232 ? -5.030 -17.061 6.138 1.00 84.69 232 SER A CA 1
ATOM 1828 C C . SER A 1 232 ? -5.856 -15.798 5.902 1.00 84.69 232 SER A C 1
ATOM 1830 O O . SER A 1 232 ? -6.805 -15.788 5.115 1.00 84.69 232 SER A O 1
ATOM 1832 N N . GLY A 1 233 ? -5.472 -14.717 6.584 1.00 87.75 233 GLY A N 1
ATOM 1833 C CA . GLY A 1 233 ? -5.999 -13.383 6.322 1.00 87.75 233 GLY A CA 1
ATOM 1834 C C . GLY A 1 233 ? -5.406 -12.808 5.038 1.00 87.75 233 GLY A C 1
ATOM 1835 O O . GLY A 1 233 ? -4.224 -13.002 4.744 1.00 87.75 233 GLY A O 1
ATOM 1836 N N . ARG A 1 234 ? -6.226 -12.095 4.267 1.00 89.75 234 ARG A N 1
ATOM 1837 C CA . ARG A 1 234 ? -5.796 -11.369 3.072 1.00 89.75 234 ARG A CA 1
ATOM 1838 C C . ARG A 1 234 ? -6.537 -10.050 2.940 1.00 89.75 234 ARG A C 1
ATOM 1840 O O . ARG A 1 234 ? -7.756 -9.985 3.091 1.00 89.75 234 ARG A O 1
ATOM 1847 N N . ASP A 1 235 ? -5.797 -9.025 2.556 1.00 93.62 235 ASP A N 1
ATOM 1848 C CA . ASP A 1 235 ? -6.341 -7.703 2.287 1.00 93.62 235 ASP A CA 1
ATOM 1849 C C . ASP A 1 235 ? -6.992 -7.634 0.904 1.00 93.62 235 ASP A C 1
ATOM 1851 O O . ASP A 1 235 ? -6.440 -8.100 -0.099 1.00 93.62 235 ASP A O 1
ATOM 1855 N N . ARG A 1 236 ? -8.181 -7.028 0.836 1.00 94.88 236 ARG A N 1
ATOM 1856 C CA . ARG A 1 236 ? -8.828 -6.673 -0.432 1.00 94.88 236 ARG A CA 1
ATOM 1857 C C . ARG A 1 236 ? -8.055 -5.511 -1.045 1.00 94.88 236 ARG A C 1
ATOM 1859 O O . ARG A 1 236 ? -7.907 -4.478 -0.400 1.00 94.88 236 ARG A O 1
ATOM 1866 N N . GLY A 1 237 ? -7.558 -5.686 -2.265 1.00 91.50 237 GLY A N 1
ATOM 1867 C CA . GLY A 1 237 ? -6.608 -4.767 -2.900 1.00 91.50 237 GLY A CA 1
ATOM 1868 C C . GLY A 1 237 ? -5.187 -5.323 -2.995 1.00 91.50 237 GLY A C 1
ATOM 1869 O O . GLY A 1 237 ? -4.454 -4.933 -3.897 1.00 91.50 237 GLY A O 1
ATOM 1870 N N . ALA A 1 238 ? -4.808 -6.294 -2.154 1.00 89.25 238 ALA A N 1
ATOM 1871 C CA . ALA A 1 238 ? -3.504 -6.950 -2.236 1.00 89.25 238 ALA A CA 1
ATOM 1872 C C . ALA A 1 238 ? -3.537 -8.171 -3.177 1.00 89.25 238 ALA A C 1
ATOM 1874 O O . ALA A 1 238 ? -4.363 -9.086 -3.039 1.00 89.25 238 ALA A O 1
ATOM 1875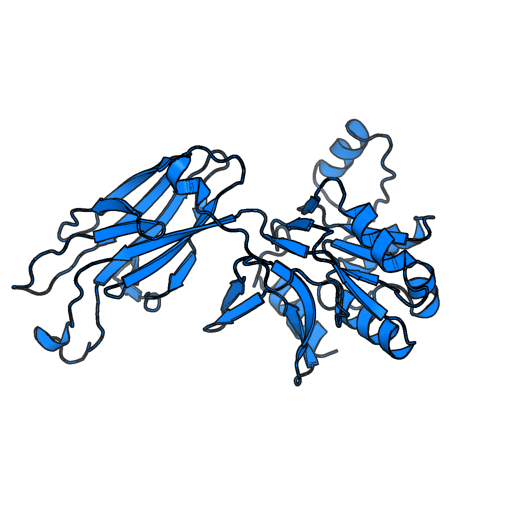 N N . ILE A 1 239 ? -2.604 -8.226 -4.128 1.00 84.12 239 ILE A N 1
ATOM 1876 C CA . ILE A 1 239 ? -2.409 -9.323 -5.084 1.00 84.12 239 ILE A CA 1
ATOM 1877 C C . ILE A 1 239 ? -1.054 -9.969 -4.826 1.00 84.12 239 ILE A C 1
ATOM 1879 O O . ILE A 1 239 ? -0.044 -9.286 -4.829 1.00 84.12 239 ILE A O 1
ATOM 1883 N N . VAL A 1 240 ? -1.004 -11.294 -4.706 1.00 77.12 240 VAL A N 1
ATOM 1884 C CA . VAL A 1 240 ? 0.272 -12.021 -4.675 1.00 77.12 240 VAL A CA 1
ATOM 1885 C C . VAL A 1 240 ? 0.566 -12.599 -6.061 1.00 77.12 240 VAL A C 1
ATOM 1887 O O . VAL A 1 240 ? -0.256 -13.342 -6.601 1.00 77.12 240 VAL A O 1
ATOM 1890 N N . ARG A 1 241 ? 1.725 -12.269 -6.643 1.00 71.38 241 ARG A N 1
ATOM 1891 C CA . ARG A 1 241 ? 2.253 -12.854 -7.890 1.00 71.38 241 ARG A CA 1
ATOM 1892 C C . ARG A 1 241 ? 3.708 -13.248 -7.669 1.00 71.38 241 ARG A C 1
ATOM 1894 O O . ARG A 1 241 ? 4.456 -12.482 -7.087 1.00 71.38 241 ARG A O 1
ATOM 1901 N N . ASN A 1 242 ? 4.107 -14.449 -8.094 1.00 68.25 242 ASN A N 1
ATOM 1902 C CA . ASN A 1 242 ? 5.485 -14.950 -7.947 1.00 68.25 242 ASN A CA 1
ATOM 1903 C C . ASN A 1 242 ? 6.061 -14.791 -6.521 1.00 68.25 242 ASN A C 1
ATOM 1905 O O . ASN A 1 242 ? 7.210 -14.407 -6.345 1.00 68.25 242 ASN A O 1
ATOM 1909 N N . ALA A 1 243 ? 5.240 -15.066 -5.498 1.00 69.19 243 ALA A N 1
ATOM 1910 C CA . ALA A 1 243 ? 5.573 -14.878 -4.079 1.00 69.19 243 ALA A CA 1
ATOM 1911 C C . ALA A 1 243 ? 5.882 -13.425 -3.644 1.00 69.19 243 ALA A C 1
ATOM 1913 O O . ALA A 1 243 ? 6.348 -13.216 -2.528 1.00 69.19 243 ALA A O 1
ATOM 1914 N N . GLN A 1 244 ? 5.570 -12.430 -4.477 1.00 68.81 244 GLN A N 1
ATOM 1915 C CA . GLN A 1 244 ? 5.642 -11.005 -4.158 1.00 68.81 244 GLN A CA 1
ATOM 1916 C C . GLN A 1 244 ? 4.240 -10.407 -4.043 1.00 68.81 244 GLN A C 1
ATOM 1918 O O . GLN A 1 244 ? 3.315 -10.801 -4.760 1.00 68.81 244 GLN A O 1
ATOM 1923 N N . GLN A 1 245 ? 4.075 -9.471 -3.111 1.00 77.50 245 GLN A N 1
ATOM 1924 C CA . GLN A 1 245 ? 2.833 -8.734 -2.927 1.00 77.50 245 GLN A CA 1
ATOM 1925 C C . GLN A 1 245 ? 2.847 -7.462 -3.777 1.00 77.50 245 GLN A C 1
ATOM 1927 O O . GLN A 1 245 ? 3.785 -6.675 -3.735 1.00 77.50 245 GLN A O 1
ATOM 1932 N N . HIS A 1 246 ? 1.768 -7.270 -4.518 1.00 85.06 246 HIS A N 1
ATOM 1933 C CA . HIS A 1 246 ? 1.443 -6.104 -5.323 1.00 85.06 246 HIS A CA 1
ATOM 1934 C C . HIS A 1 246 ? 0.094 -5.553 -4.866 1.00 85.06 246 HIS A C 1
ATOM 1936 O O . HIS A 1 246 ? -0.666 -6.233 -4.172 1.00 85.06 246 HIS A O 1
ATOM 1942 N N . PHE A 1 247 ? -0.247 -4.350 -5.314 1.00 90.94 247 PHE A N 1
ATOM 1943 C CA . PHE A 1 247 ? -1.517 -3.715 -4.976 1.00 90.94 247 PHE A CA 1
ATOM 1944 C C . PHE A 1 247 ? -2.296 -3.324 -6.228 1.00 90.94 247 PHE A C 1
ATOM 1946 O O . PHE A 1 247 ? -1.727 -2.916 -7.241 1.00 90.94 247 PHE A O 1
ATOM 1953 N N . GLU A 1 248 ? -3.614 -3.477 -6.165 1.00 93.25 248 GLU A N 1
ATOM 1954 C CA . GLU A 1 248 ? -4.518 -3.108 -7.245 1.00 93.25 248 GLU A CA 1
ATOM 1955 C C . GLU A 1 248 ? -4.577 -1.595 -7.410 1.00 93.25 248 GLU A C 1
ATOM 1957 O O . GLU A 1 248 ? -4.684 -0.852 -6.437 1.00 93.25 248 GLU A O 1
ATOM 1962 N N . GLU A 1 249 ? -4.587 -1.130 -8.653 1.00 94.06 249 GLU A N 1
ATOM 1963 C CA . GLU A 1 249 ? -4.943 0.255 -8.937 1.00 94.06 249 GLU A CA 1
ATOM 1964 C C . GLU A 1 249 ? -6.392 0.523 -8.559 1.00 94.06 249 GLU A C 1
ATOM 1966 O O . GLU A 1 249 ? -7.283 -0.278 -8.852 1.00 94.06 249 GLU A O 1
ATOM 1971 N N . ASP A 1 250 ? -6.638 1.683 -7.967 1.00 96.06 250 ASP A N 1
ATOM 1972 C CA . ASP A 1 250 ? -7.983 2.136 -7.671 1.00 96.06 250 ASP A CA 1
ATOM 1973 C C . ASP A 1 250 ? -8.685 2.598 -8.948 1.00 96.06 250 ASP A C 1
ATOM 1975 O O . ASP A 1 250 ? -8.440 3.680 -9.488 1.00 96.06 250 ASP A O 1
ATOM 1979 N N . ARG A 1 251 ? -9.563 1.730 -9.443 1.00 95.06 251 ARG A N 1
ATOM 1980 C CA . ARG A 1 251 ? -10.413 1.938 -10.619 1.00 95.06 251 ARG A CA 1
ATOM 1981 C C . ARG A 1 251 ? -11.891 2.007 -10.222 1.00 95.06 251 ARG A C 1
ATOM 1983 O O . ARG A 1 251 ? -12.760 1.851 -11.077 1.00 95.06 251 ARG A O 1
ATOM 1990 N N . GLY A 1 252 ? -12.169 2.198 -8.930 1.00 96.00 252 GLY A N 1
ATOM 1991 C CA . GLY A 1 252 ? -13.513 2.187 -8.353 1.00 96.00 252 GLY A CA 1
ATOM 1992 C C . GLY A 1 252 ? -14.095 0.787 -8.129 1.00 96.00 252 GLY A C 1
ATOM 1993 O O . GLY A 1 252 ? -15.289 0.637 -7.868 1.00 96.00 252 GLY A O 1
ATOM 1994 N N . GLN A 1 253 ? -13.270 -0.263 -8.200 1.00 96.31 253 GLN A N 1
ATOM 1995 C CA . GLN A 1 253 ? -13.699 -1.654 -8.011 1.00 96.31 253 GLN A CA 1
ATOM 1996 C C . GLN A 1 253 ? -14.180 -1.959 -6.583 1.00 96.31 253 GLN A C 1
ATOM 1998 O O . GLN A 1 253 ? -14.889 -2.942 -6.379 1.00 96.31 253 GLN A O 1
ATOM 2003 N N . TYR A 1 254 ? -13.842 -1.099 -5.617 1.00 97.06 254 TYR A N 1
ATOM 2004 C CA . TYR A 1 254 ? -14.311 -1.174 -4.233 1.00 97.06 254 TYR A CA 1
ATOM 2005 C C . TYR A 1 254 ? -15.178 0.034 -3.842 1.00 97.06 254 TYR A C 1
ATOM 2007 O O . TYR A 1 254 ? -15.278 0.355 -2.670 1.00 97.06 254 TYR A O 1
ATOM 2015 N N . ASP A 1 255 ? -15.855 0.710 -4.775 1.00 97.44 255 ASP A N 1
ATOM 2016 C CA . ASP A 1 255 ? -16.677 1.895 -4.455 1.00 97.44 255 ASP A CA 1
ATOM 2017 C C . ASP A 1 255 ? -18.084 1.548 -3.928 1.00 97.44 255 ASP A C 1
ATOM 2019 O O . ASP A 1 255 ? -19.082 2.213 -4.221 1.00 97.44 255 ASP A O 1
ATOM 2023 N N . ARG A 1 256 ? -18.182 0.486 -3.121 1.00 98.06 256 ARG A N 1
ATOM 2024 C CA . ARG A 1 256 ? -19.428 0.047 -2.485 1.00 98.06 256 ARG A CA 1
ATOM 2025 C C . ARG A 1 256 ? -19.229 -0.183 -0.995 1.00 98.06 256 ARG A C 1
ATOM 2027 O O . ARG A 1 256 ? -18.242 -0.769 -0.570 1.00 98.06 256 ARG A O 1
ATOM 2034 N N . ILE A 1 257 ? -20.207 0.268 -0.210 1.00 98.50 257 ILE A N 1
ATOM 2035 C CA . ILE A 1 257 ? -20.323 -0.131 1.194 1.00 98.50 257 ILE A CA 1
ATOM 2036 C C . ILE A 1 257 ? -20.765 -1.591 1.219 1.00 98.50 257 ILE A C 1
ATOM 2038 O O . ILE A 1 257 ? -21.783 -1.937 0.618 1.00 98.50 257 ILE A O 1
ATOM 2042 N N . GLU A 1 258 ? -20.031 -2.429 1.938 1.00 97.88 258 GLU A N 1
ATOM 2043 C CA . GLU A 1 258 ? -20.340 -3.850 2.075 1.00 97.88 258 GLU A CA 1
ATOM 2044 C C . GLU A 1 258 ? -19.796 -4.413 3.386 1.00 97.88 258 GLU A C 1
ATOM 2046 O O . GLU A 1 258 ? -18.981 -3.784 4.061 1.00 97.88 258 GLU A O 1
ATOM 2051 N N . GLU A 1 259 ? -20.282 -5.589 3.764 1.00 98.19 259 GLU A N 1
ATOM 2052 C CA . GLU A 1 259 ? -19.744 -6.321 4.904 1.00 98.19 259 GLU A CA 1
ATOM 2053 C C . GLU A 1 259 ? -18.430 -7.000 4.503 1.00 98.19 259 GLU A C 1
ATOM 2055 O O . GLU A 1 259 ? -18.341 -7.626 3.447 1.00 98.19 259 GLU A O 1
ATOM 2060 N N . VAL A 1 260 ? -17.414 -6.887 5.353 1.00 98.00 260 VAL A N 1
ATOM 2061 C CA . VAL A 1 260 ? -16.103 -7.522 5.178 1.00 98.00 260 VAL A CA 1
ATOM 2062 C C . VAL A 1 260 ? -15.800 -8.423 6.365 1.00 98.00 260 VAL A C 1
ATOM 2064 O O . VAL A 1 260 ? -16.483 -8.382 7.392 1.00 98.00 260 VAL A O 1
ATOM 2067 N N . PHE A 1 261 ? -14.786 -9.278 6.229 1.00 97.38 261 PHE A N 1
ATOM 2068 C CA . PHE A 1 261 ? -14.440 -10.175 7.320 1.00 97.38 261 PHE A CA 1
ATOM 2069 C C . PHE A 1 261 ? -13.822 -9.398 8.481 1.00 97.38 261 PHE A C 1
ATOM 2071 O O . PHE A 1 261 ? -14.336 -9.492 9.588 1.00 97.38 261 PHE A O 1
ATOM 2078 N N . ALA A 1 262 ? -12.774 -8.613 8.218 1.00 97.38 262 ALA A N 1
ATOM 2079 C CA . ALA A 1 262 ? -12.054 -7.827 9.219 1.00 97.38 262 ALA A CA 1
ATOM 2080 C C . ALA A 1 262 ? -11.769 -6.397 8.733 1.00 97.38 262 ALA A C 1
ATOM 2082 O O . ALA A 1 262 ? -11.788 -6.114 7.530 1.00 97.38 262 ALA A O 1
ATOM 2083 N N . ALA A 1 263 ? -11.508 -5.500 9.686 1.00 97.31 263 ALA A N 1
ATOM 2084 C CA . ALA A 1 263 ? -11.141 -4.110 9.446 1.00 97.31 263 ALA A CA 1
ATOM 2085 C C . ALA A 1 263 ? -9.681 -3.884 9.849 1.00 97.31 263 ALA A C 1
ATOM 2087 O O . ALA A 1 263 ? -9.332 -4.107 11.003 1.00 97.31 263 ALA A O 1
ATOM 2088 N N . CYS A 1 264 ? -8.848 -3.425 8.912 1.00 95.75 264 CYS A N 1
ATOM 2089 C CA . CYS A 1 264 ? -7.422 -3.231 9.165 1.00 95.75 264 CYS A CA 1
ATOM 2090 C C . CYS A 1 264 ? -7.180 -2.215 10.289 1.00 95.75 264 CYS A C 1
ATOM 2092 O O . CYS A 1 264 ? -7.622 -1.064 10.204 1.00 95.75 264 CYS A O 1
ATOM 2094 N N . GLY A 1 265 ? -6.420 -2.620 11.311 1.00 93.31 265 GLY A N 1
ATOM 2095 C CA . GLY A 1 265 ? -6.092 -1.770 12.462 1.00 93.31 265 GLY A CA 1
ATOM 2096 C C . GLY A 1 265 ? -5.383 -0.458 12.102 1.00 93.31 265 GLY A C 1
ATOM 2097 O O . GLY A 1 265 ? -5.485 0.515 12.848 1.00 93.31 265 GLY A O 1
ATOM 2098 N N . ALA A 1 266 ? -4.731 -0.380 10.935 1.00 94.44 266 ALA A N 1
ATOM 2099 C CA . ALA A 1 266 ? -4.034 0.827 10.483 1.00 94.44 266 ALA A CA 1
ATOM 2100 C C . ALA A 1 266 ? -4.946 2.062 10.372 1.00 94.44 266 ALA A C 1
ATOM 2102 O O . ALA A 1 266 ? -4.463 3.193 10.475 1.00 94.44 266 ALA A O 1
ATOM 2103 N N . GLY A 1 267 ? -6.249 1.847 10.179 1.00 96.88 267 GLY A N 1
ATOM 2104 C CA . GLY A 1 267 ? -7.242 2.904 10.084 1.00 96.88 267 GLY A CA 1
ATOM 2105 C C . GLY A 1 267 ? -8.660 2.361 10.083 1.00 96.88 267 GLY A C 1
ATOM 2106 O O . GLY A 1 267 ? -9.288 2.236 9.030 1.00 96.88 267 GLY A O 1
ATOM 2107 N N . ALA A 1 268 ? -9.180 2.060 11.265 1.00 97.94 268 ALA A N 1
ATOM 2108 C CA . ALA A 1 268 ? -10.517 1.508 11.439 1.00 97.94 268 ALA A CA 1
ATOM 2109 C C . ALA A 1 268 ? -11.222 2.122 12.648 1.00 97.94 268 ALA A C 1
ATOM 2111 O O . ALA A 1 268 ? -10.587 2.592 13.595 1.00 97.94 268 ALA A O 1
ATOM 2112 N N . LEU A 1 269 ? -12.552 2.090 12.612 1.00 98.69 269 LEU A N 1
ATOM 2113 C CA . LEU A 1 269 ? -13.408 2.492 13.720 1.00 98.69 269 LEU A CA 1
ATOM 2114 C C . LEU A 1 269 ? -14.025 1.255 14.370 1.00 98.69 269 LEU A C 1
ATOM 2116 O O . LEU A 1 269 ? -14.596 0.419 13.677 1.00 98.69 269 LEU A O 1
ATOM 2120 N N . TYR A 1 270 ? -13.987 1.186 15.695 1.00 98.75 270 TYR A N 1
ATOM 2121 C CA . TYR A 1 270 ? -14.602 0.135 16.498 1.00 98.75 270 TYR A CA 1
ATOM 2122 C C . TYR A 1 270 ? -15.627 0.743 17.451 1.00 98.75 270 TYR A C 1
ATOM 2124 O O . TYR A 1 270 ? -15.368 1.748 18.110 1.00 98.75 270 TYR A O 1
ATOM 2132 N N . ARG A 1 271 ? -16.802 0.130 17.560 1.00 98.62 271 ARG A N 1
ATOM 2133 C CA . ARG A 1 271 ? -17.807 0.478 18.564 1.00 98.62 271 ARG A CA 1
ATOM 2134 C C . ARG A 1 271 ? -17.345 -0.047 19.920 1.00 98.62 271 ARG A C 1
ATOM 2136 O O . ARG A 1 271 ? -17.109 -1.247 20.060 1.00 98.62 271 ARG A O 1
ATOM 2143 N N . ARG A 1 272 ? -17.301 0.814 20.941 1.00 98.62 272 ARG A N 1
ATOM 2144 C CA . ARG A 1 272 ? -16.896 0.420 22.301 1.00 98.62 272 ARG A CA 1
ATOM 2145 C C . ARG A 1 272 ? -17.710 -0.762 22.821 1.00 98.62 272 ARG A C 1
ATOM 2147 O O . ARG A 1 272 ? -17.131 -1.730 23.293 1.00 98.62 272 ARG A O 1
ATOM 2154 N N . LYS A 1 273 ? -19.031 -0.731 22.631 1.00 98.56 273 LYS A N 1
ATOM 2155 C CA . LYS A 1 273 ? -19.935 -1.816 23.041 1.00 98.56 273 LYS A CA 1
ATOM 2156 C C . LYS A 1 273 ? -19.557 -3.185 22.457 1.00 98.56 273 LYS A C 1
ATOM 2158 O O . LYS A 1 273 ? -19.729 -4.192 23.131 1.00 98.56 273 LYS A O 1
ATOM 2163 N N . MET A 1 274 ? -19.041 -3.231 21.224 1.00 98.75 274 MET A N 1
ATOM 2164 C CA . MET A 1 274 ? -18.530 -4.480 20.650 1.00 98.75 274 MET A CA 1
ATOM 2165 C C . MET A 1 274 ? -17.282 -4.936 21.410 1.00 98.75 274 MET A C 1
ATOM 2167 O O . MET A 1 274 ? -17.214 -6.085 21.825 1.00 98.75 274 MET A O 1
ATOM 2171 N N . LEU A 1 275 ? -16.318 -4.034 21.623 1.00 98.62 275 LEU A N 1
ATOM 2172 C CA . LEU A 1 275 ? -15.076 -4.332 22.345 1.00 98.62 275 LEU A CA 1
ATOM 2173 C C . LEU A 1 275 ? -15.328 -4.775 23.799 1.00 98.62 275 LEU A C 1
ATOM 2175 O O . LEU A 1 275 ? -14.611 -5.630 24.310 1.00 98.62 275 LEU A O 1
ATOM 2179 N N . GLU A 1 276 ? -16.350 -4.229 24.457 1.00 98.38 276 GLU A N 1
ATOM 2180 C CA . GLU A 1 276 ? -16.782 -4.641 25.801 1.00 98.38 276 GLU A CA 1
ATOM 2181 C C . GLU A 1 276 ? -17.418 -6.038 25.816 1.00 98.38 276 GLU A C 1
ATOM 2183 O O . GLU A 1 276 ? -17.231 -6.782 26.776 1.00 98.38 276 GLU A O 1
ATOM 2188 N N . ASP A 1 277 ? -18.145 -6.409 24.759 1.00 98.56 277 ASP A N 1
ATOM 2189 C CA . ASP A 1 277 ? -18.791 -7.721 24.633 1.00 98.56 277 ASP A CA 1
ATOM 2190 C C . ASP A 1 277 ? -17.796 -8.830 24.253 1.00 98.56 277 ASP A C 1
ATOM 2192 O O . ASP A 1 277 ? -17.856 -9.942 24.782 1.00 98.56 277 ASP A O 1
ATOM 2196 N N . VAL A 1 278 ? -16.859 -8.541 23.342 1.00 98.44 278 VAL A N 1
ATOM 2197 C CA . VAL A 1 278 ? -15.972 -9.570 22.768 1.00 98.44 278 VAL A CA 1
ATOM 2198 C C . VAL A 1 278 ? -14.547 -9.549 23.312 1.00 98.44 278 VAL A C 1
ATOM 2200 O O . VAL A 1 278 ? -13.795 -10.491 23.060 1.00 98.44 278 VAL A O 1
ATOM 2203 N N . GLY A 1 279 ? -14.179 -8.513 24.067 1.00 98.25 279 GLY A N 1
ATOM 2204 C CA . GLY A 1 279 ? -12.815 -8.244 24.515 1.00 98.25 279 GLY A CA 1
ATOM 2205 C C . GLY A 1 279 ? -12.020 -7.393 23.519 1.00 98.25 279 GLY A C 1
ATOM 2206 O O . GLY A 1 279 ? -12.366 -7.290 22.340 1.00 98.25 279 GLY A O 1
ATOM 2207 N N . LEU A 1 280 ? -10.927 -6.791 24.000 1.00 98.19 280 LEU A N 1
ATOM 2208 C CA . LEU A 1 280 ? -10.033 -5.949 23.193 1.00 98.19 280 LEU A CA 1
ATOM 2209 C C . LEU A 1 280 ? -9.194 -6.787 22.202 1.00 98.19 280 LEU A C 1
ATOM 2211 O O . LEU A 1 280 ? -9.507 -7.949 21.943 1.00 98.19 280 LEU A O 1
ATOM 2215 N N . LEU A 1 281 ? -8.132 -6.217 21.626 1.00 98.00 281 LEU A N 1
ATOM 2216 C CA . LEU A 1 281 ? -7.180 -6.978 20.807 1.00 98.00 281 LEU A CA 1
ATOM 2217 C C . LEU A 1 281 ? -6.479 -8.029 21.683 1.00 98.00 281 LEU A C 1
ATOM 2219 O O . LEU A 1 281 ? -6.098 -7.710 22.812 1.00 98.00 281 LEU A O 1
ATOM 2223 N N . ASP A 1 282 ? -6.305 -9.259 21.195 1.00 96.94 282 ASP A N 1
ATOM 2224 C CA . ASP A 1 282 ? -5.578 -10.282 21.954 1.00 96.94 282 ASP A CA 1
ATOM 2225 C C . ASP A 1 282 ? -4.082 -9.926 22.015 1.00 96.94 282 ASP A C 1
ATOM 2227 O O . ASP A 1 282 ? -3.394 -9.789 21.002 1.00 96.94 282 ASP A O 1
ATOM 2231 N N . GLU A 1 283 ? -3.581 -9.743 23.238 1.00 96.25 283 GLU A N 1
ATOM 2232 C CA . GLU A 1 283 ? -2.212 -9.312 23.522 1.00 96.25 283 GLU A CA 1
ATOM 2233 C C . GLU A 1 283 ? -1.167 -10.403 23.215 1.00 96.25 283 GLU A C 1
ATOM 2235 O O . GLU A 1 283 ? 0.030 -10.109 23.188 1.00 96.25 283 GLU A O 1
ATOM 2240 N N . TYR A 1 284 ? -1.589 -11.639 22.908 1.00 94.19 284 TYR A N 1
ATOM 2241 C CA . TYR A 1 284 ? -0.727 -12.666 22.311 1.00 94.19 284 TYR A CA 1
ATOM 2242 C C . TYR A 1 284 ? -0.129 -12.210 20.964 1.00 94.19 284 TYR A C 1
ATOM 2244 O O . TYR A 1 284 ? 1.030 -12.518 20.625 1.00 94.19 284 TYR A O 1
ATOM 2252 N N . PHE A 1 285 ? -0.898 -11.433 20.198 1.00 93.19 285 PHE A N 1
ATOM 2253 C CA . PHE A 1 285 ? -0.473 -10.863 18.927 1.00 93.19 285 PHE A CA 1
ATOM 2254 C C . PHE A 1 285 ? 0.363 -9.601 19.164 1.00 93.19 285 PHE A C 1
ATOM 2256 O O . PHE A 1 285 ? -0.146 -8.492 19.300 1.00 93.19 285 PHE A O 1
ATOM 2263 N N . PHE A 1 286 ? 1.691 -9.750 19.174 1.00 92.81 286 PHE A N 1
ATOM 2264 C CA . PHE A 1 286 ? 2.585 -8.589 19.252 1.00 92.81 286 PHE A CA 1
ATOM 2265 C C . PHE A 1 286 ? 2.374 -7.630 18.068 1.00 92.81 286 PHE A C 1
ATOM 2267 O O . PHE A 1 286 ? 2.440 -6.423 18.248 1.00 92.81 286 PHE A O 1
ATOM 2274 N N . MET A 1 287 ? 2.121 -8.150 16.866 1.00 91.31 287 MET A N 1
ATOM 2275 C CA . MET A 1 287 ? 1.665 -7.425 15.672 1.00 91.31 287 MET A CA 1
ATOM 2276 C C . MET A 1 287 ? 1.189 -8.441 14.624 1.00 91.31 287 MET A C 1
ATOM 2278 O O . MET A 1 287 ? 1.696 -9.566 14.628 1.00 91.31 287 MET A O 1
ATOM 2282 N N . TYR A 1 288 ? 0.313 -8.014 13.715 1.00 90.81 288 TYR A N 1
ATOM 2283 C CA . TYR A 1 288 ? -0.372 -8.806 12.686 1.00 90.81 288 TYR A CA 1
ATOM 2284 C C . TYR A 1 288 ? -1.369 -9.832 13.240 1.00 90.81 288 TYR A C 1
ATOM 2286 O O . TYR A 1 288 ? -1.096 -10.507 14.233 1.00 90.81 288 TYR A O 1
ATOM 2294 N N . TYR A 1 289 ? -2.476 -10.025 12.511 1.00 93.44 289 TYR A N 1
ATOM 2295 C CA . TYR A 1 289 ? -3.605 -10.914 12.834 1.00 93.44 289 TYR A CA 1
ATOM 2296 C C . TYR A 1 289 ? -4.456 -10.503 14.046 1.00 93.44 289 TYR A C 1
ATOM 2298 O O . TYR A 1 289 ? -5.511 -11.101 14.249 1.00 93.44 289 TYR A O 1
ATOM 2306 N N . GLU A 1 290 ? -4.089 -9.469 14.808 1.00 95.56 290 GLU A N 1
ATOM 2307 C CA . GLU A 1 290 ? -4.906 -9.009 15.939 1.00 95.56 290 GLU A CA 1
ATOM 2308 C C . GLU A 1 290 ? -6.294 -8.503 15.518 1.00 95.56 290 GLU A C 1
ATOM 2310 O O . GLU A 1 290 ? -7.277 -8.690 16.235 1.00 95.56 290 GLU A O 1
ATOM 2315 N N . ASP A 1 291 ? -6.383 -7.879 14.343 1.00 95.38 291 ASP A N 1
ATOM 2316 C CA . ASP A 1 291 ? -7.630 -7.398 13.753 1.00 95.38 291 ASP A CA 1
ATOM 2317 C C . ASP A 1 291 ? -8.499 -8.549 13.228 1.00 95.38 291 ASP A C 1
ATOM 2319 O O . ASP A 1 291 ? -9.722 -8.537 13.375 1.00 95.38 291 ASP A O 1
ATOM 2323 N N . THR A 1 292 ? -7.859 -9.572 12.667 1.00 95.25 292 THR A N 1
ATOM 2324 C CA . THR A 1 292 ? -8.487 -10.799 12.182 1.00 95.25 292 THR A CA 1
ATOM 2325 C C . THR A 1 292 ? -9.058 -11.626 13.333 1.00 95.25 292 THR A C 1
ATOM 2327 O O . THR A 1 292 ? -10.201 -12.075 13.245 1.00 95.25 292 THR A O 1
ATOM 2330 N N . ASP A 1 293 ? -8.313 -11.791 14.429 1.00 96.19 293 ASP A N 1
ATOM 2331 C CA . ASP A 1 293 ? -8.805 -12.435 15.653 1.00 96.19 293 ASP A CA 1
ATOM 2332 C C . ASP A 1 293 ? -10.000 -11.674 16.250 1.00 96.19 293 ASP A C 1
ATOM 2334 O O . ASP A 1 293 ? -11.062 -12.256 16.500 1.00 96.19 293 ASP A O 1
ATOM 2338 N N . LEU A 1 294 ? -9.866 -10.353 16.422 1.00 97.75 294 LEU A N 1
ATOM 2339 C CA . LEU A 1 294 ? -10.951 -9.520 16.940 1.00 97.75 294 LEU A CA 1
ATOM 2340 C C . LEU A 1 294 ? -12.205 -9.641 16.071 1.00 97.75 294 LEU A C 1
ATOM 2342 O O . LEU A 1 294 ? -13.319 -9.755 16.590 1.00 97.75 294 LEU A O 1
ATOM 2346 N N . ALA A 1 295 ? -12.024 -9.671 14.752 1.00 97.25 295 ALA A N 1
ATOM 2347 C CA . ALA A 1 295 ? -13.103 -9.867 13.806 1.00 97.25 295 ALA A CA 1
ATOM 2348 C C . ALA A 1 295 ? -13.784 -11.233 13.946 1.00 97.25 295 ALA A C 1
ATOM 2350 O O . ALA A 1 295 ? -15.014 -11.295 13.970 1.00 97.25 295 ALA A O 1
ATOM 2351 N N . TRP A 1 296 ? -13.023 -12.319 14.102 1.00 96.00 296 TRP A N 1
ATOM 2352 C CA . TRP A 1 296 ? -13.581 -13.645 14.376 1.00 96.00 296 TRP A CA 1
ATOM 2353 C C . TRP A 1 296 ? -14.471 -13.634 15.621 1.00 96.00 296 TRP A C 1
ATOM 2355 O O . TRP A 1 296 ? -15.633 -14.050 15.555 1.00 96.00 296 TRP A O 1
ATOM 2365 N N . ARG A 1 297 ? -13.965 -13.104 16.740 1.00 97.81 297 ARG A N 1
ATOM 2366 C CA . ARG A 1 297 ? -14.716 -13.023 18.004 1.00 97.81 297 ARG A CA 1
ATOM 2367 C C . ARG A 1 297 ? -15.976 -12.166 17.875 1.00 97.81 297 ARG A C 1
ATOM 2369 O O . ARG A 1 297 ? -17.042 -12.578 18.334 1.00 97.81 297 ARG A O 1
ATOM 2376 N N . ALA A 1 298 ? -15.878 -11.019 17.202 1.00 98.44 298 ALA A N 1
ATOM 2377 C CA . ALA A 1 298 ? -17.007 -10.140 16.904 1.00 98.44 298 ALA A CA 1
ATOM 2378 C C . ALA A 1 298 ? -18.104 -10.864 16.107 1.00 98.44 298 ALA A C 1
ATOM 2380 O O . ALA A 1 298 ? -19.272 -10.881 16.509 1.00 98.44 298 ALA A O 1
ATOM 2381 N N . ARG A 1 299 ? -17.727 -11.529 15.012 1.00 97.62 299 ARG A N 1
ATOM 2382 C CA . ARG A 1 299 ? -18.666 -12.231 14.127 1.00 97.62 299 ARG A CA 1
ATOM 2383 C C . ARG A 1 299 ? -19.343 -13.416 14.813 1.00 97.62 299 ARG A C 1
ATOM 2385 O O . ARG A 1 299 ? -20.545 -13.599 14.638 1.00 97.62 299 ARG A O 1
ATOM 2392 N N . LEU A 1 300 ? -18.626 -14.173 15.651 1.00 97.81 300 LEU A N 1
ATOM 2393 C CA . LEU A 1 300 ? -19.201 -15.268 16.454 1.00 97.81 300 LEU A CA 1
ATOM 2394 C C . LEU A 1 300 ? -20.287 -14.794 17.435 1.00 97.81 300 LEU A C 1
ATOM 2396 O O . LEU A 1 300 ? -21.145 -15.577 17.840 1.00 97.81 300 LEU A O 1
ATOM 2400 N N . LYS A 1 301 ? -20.268 -13.509 17.795 1.00 98.19 301 LYS A N 1
ATOM 2401 C CA . LYS A 1 301 ? -21.262 -12.846 18.649 1.00 98.19 301 LYS A CA 1
ATOM 2402 C C . LYS A 1 301 ? -22.348 -12.108 17.855 1.00 98.19 301 LYS A C 1
ATOM 2404 O O . LYS A 1 301 ? -23.235 -11.503 18.449 1.00 98.19 301 LYS A O 1
ATOM 2409 N N . GLY A 1 302 ? -22.315 -12.185 16.523 1.00 98.19 302 GLY A N 1
ATOM 2410 C CA . GLY A 1 302 ? -23.302 -11.573 15.632 1.00 98.19 302 GLY A CA 1
ATOM 2411 C C . GLY A 1 302 ? -23.029 -10.111 15.274 1.00 98.19 302 GLY A C 1
ATOM 2412 O O . GLY A 1 302 ? -23.877 -9.484 14.637 1.00 98.19 302 GLY A O 1
ATOM 2413 N N . TRP A 1 303 ? -21.873 -9.558 15.649 1.00 98.69 303 TRP A N 1
ATOM 2414 C CA . TRP A 1 303 ? -21.466 -8.225 15.207 1.00 98.69 303 TRP A CA 1
ATOM 2415 C C . TRP A 1 303 ? -21.071 -8.230 13.729 1.00 98.69 303 TRP A C 1
ATOM 2417 O O . TRP A 1 303 ? -20.451 -9.170 13.230 1.00 98.69 303 TRP A O 1
ATOM 2427 N N . LYS A 1 304 ? -21.405 -7.140 13.040 1.00 98.69 304 LYS A N 1
ATOM 2428 C CA . LYS A 1 304 ? -21.048 -6.885 11.645 1.00 98.69 304 LYS A CA 1
ATOM 2429 C C . LYS A 1 304 ? -19.812 -6.006 11.564 1.00 98.69 304 LYS A C 1
ATOM 2431 O O . LYS A 1 304 ? -19.656 -5.059 12.342 1.00 98.69 304 LYS A O 1
ATOM 2436 N N . ILE A 1 305 ? -18.980 -6.287 10.571 1.00 98.62 305 ILE A N 1
ATOM 2437 C CA . ILE A 1 305 ? -17.815 -5.480 10.226 1.00 98.62 305 ILE A CA 1
ATOM 2438 C C . ILE A 1 305 ? -18.038 -4.966 8.817 1.00 98.62 305 ILE A C 1
ATOM 2440 O O . ILE A 1 305 ? -18.165 -5.741 7.874 1.00 98.62 305 ILE A O 1
ATOM 2444 N N . MET A 1 306 ? -18.147 -3.652 8.688 1.00 98.69 306 MET A N 1
ATOM 2445 C CA . MET A 1 306 ? -18.454 -3.004 7.420 1.00 98.69 306 MET A CA 1
ATOM 2446 C C . MET A 1 306 ? -17.199 -2.387 6.822 1.00 98.69 306 MET A C 1
ATOM 2448 O O . MET A 1 306 ? -16.256 -2.061 7.530 1.00 98.69 306 MET A O 1
ATOM 2452 N N . TYR A 1 307 ? -17.204 -2.185 5.518 1.00 98.75 307 TYR A N 1
ATOM 2453 C CA . TYR A 1 307 ? -16.242 -1.372 4.795 1.00 98.75 307 TYR A CA 1
ATOM 2454 C C . TYR A 1 307 ? -16.967 -0.192 4.150 1.00 98.75 307 TYR A C 1
ATOM 2456 O O . TYR A 1 307 ? -18.115 -0.327 3.715 1.00 98.75 307 TYR A O 1
ATOM 2464 N N . THR A 1 308 ? -16.299 0.961 4.066 1.00 98.56 308 THR A N 1
ATOM 2465 C CA . THR A 1 308 ? -16.805 2.116 3.321 1.00 98.56 308 THR A CA 1
ATOM 2466 C C . THR A 1 308 ? -15.745 2.738 2.416 1.00 98.56 308 THR A C 1
ATOM 2468 O O . THR A 1 308 ? -14.651 3.062 2.882 1.00 98.56 308 THR A O 1
ATOM 2471 N N . PRO A 1 309 ? -16.068 2.995 1.134 1.00 98.25 309 PRO A N 1
ATOM 2472 C CA . PRO A 1 309 ? -15.149 3.661 0.216 1.00 98.25 309 PRO A CA 1
ATOM 2473 C C . PRO A 1 309 ? -14.987 5.153 0.512 1.00 98.25 309 PRO A C 1
ATOM 2475 O O . PRO A 1 309 ? -14.068 5.782 0.001 1.00 98.25 309 PRO A O 1
ATOM 2478 N N . TYR A 1 310 ? -15.885 5.730 1.317 1.00 98.31 310 TYR A N 1
ATOM 2479 C CA . TYR A 1 310 ? -15.930 7.169 1.577 1.00 98.31 310 TYR A CA 1
ATOM 2480 C C . TYR A 1 310 ? -14.978 7.607 2.696 1.00 98.31 310 TYR A C 1
ATOM 2482 O O . TYR A 1 310 ? -14.641 8.784 2.787 1.00 98.31 310 TYR A O 1
ATOM 2490 N N . ALA A 1 311 ? -14.527 6.678 3.543 1.00 98.38 311 ALA A N 1
ATOM 2491 C CA . ALA A 1 311 ? -13.499 6.944 4.542 1.00 98.38 311 ALA A CA 1
ATOM 2492 C C . ALA A 1 311 ? -12.122 6.657 3.936 1.00 98.38 311 ALA A C 1
ATOM 2494 O O . ALA A 1 311 ? -11.576 5.569 4.103 1.00 98.38 311 ALA A O 1
ATOM 2495 N N . VAL A 1 312 ? -11.580 7.623 3.195 1.00 97.94 312 VAL A N 1
ATOM 2496 C CA . VAL A 1 312 ? -10.303 7.462 2.489 1.00 97.94 312 VAL A CA 1
ATOM 2497 C C . VAL A 1 312 ? -9.135 7.898 3.366 1.00 97.94 312 VAL A C 1
ATOM 2499 O O . VAL A 1 312 ? -9.171 8.936 4.035 1.00 97.94 312 VAL A O 1
ATOM 2502 N N . MET A 1 313 ? -8.067 7.110 3.329 1.00 97.25 313 MET A N 1
ATOM 2503 C CA . MET A 1 313 ? -6.793 7.445 3.947 1.00 97.25 313 MET A CA 1
ATOM 2504 C C . MET A 1 313 ? -5.617 6.903 3.140 1.00 97.25 313 MET A C 1
ATOM 2506 O O . MET A 1 313 ? -5.762 6.008 2.310 1.00 97.25 313 MET A O 1
ATOM 2510 N N . ARG A 1 314 ? -4.439 7.452 3.415 1.00 95.38 314 ARG A N 1
ATOM 2511 C CA . ARG A 1 314 ? -3.161 7.061 2.828 1.00 95.38 314 ARG A CA 1
ATOM 2512 C C . ARG A 1 314 ? -2.210 6.576 3.903 1.00 95.38 314 ARG A C 1
ATOM 2514 O O . ARG A 1 314 ? -2.189 7.147 4.990 1.00 95.38 314 ARG A O 1
ATOM 2521 N N . HIS A 1 315 ? -1.420 5.562 3.591 1.00 94.06 315 HIS A N 1
ATOM 2522 C CA . HIS A 1 315 ? -0.531 4.901 4.538 1.00 94.06 315 HIS A CA 1
ATOM 2523 C C . HIS A 1 315 ? 0.806 4.607 3.862 1.00 94.06 315 HIS A C 1
ATOM 2525 O O . HIS A 1 315 ? 0.834 4.118 2.732 1.00 94.06 315 HIS A O 1
ATOM 2531 N N . ILE A 1 316 ? 1.913 4.945 4.532 1.00 85.06 316 ILE A N 1
ATOM 2532 C CA . ILE A 1 316 ? 3.265 4.660 4.018 1.00 85.06 316 ILE A CA 1
ATOM 2533 C C . ILE A 1 316 ? 3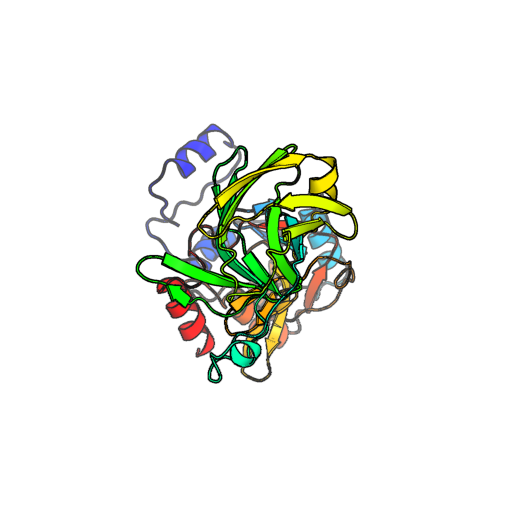.463 3.148 3.848 1.00 85.06 316 ILE A C 1
ATOM 2535 O O . ILE A 1 316 ? 4.101 2.745 2.880 1.00 85.06 316 ILE A O 1
ATOM 2539 N N . HIS A 1 317 ? 2.803 2.348 4.697 1.00 69.31 317 HIS A N 1
ATOM 2540 C CA . HIS A 1 317 ? 2.889 0.891 4.769 1.00 69.31 317 HIS A CA 1
ATOM 2541 C C . HIS A 1 317 ? 4.263 0.410 5.243 1.00 69.31 317 HIS A C 1
ATOM 2543 O O . HIS A 1 317 ? 5.301 0.793 4.712 1.00 69.31 317 HIS A O 1
ATOM 2549 N N . CYS A 1 318 ? 4.275 -0.435 6.280 1.00 60.66 318 CYS A N 1
ATOM 2550 C CA . CYS A 1 318 ? 5.493 -1.016 6.856 1.00 60.66 318 CYS A CA 1
ATOM 2551 C C . CYS A 1 318 ? 6.596 -0.006 7.238 1.00 60.66 318 CYS A C 1
ATOM 2553 O O . CYS A 1 318 ? 7.768 -0.384 7.301 1.00 60.66 318 CYS A O 1
ATOM 2555 N N . GLY A 1 319 ? 6.247 1.245 7.574 1.00 56.38 319 GLY A N 1
ATOM 2556 C CA . GLY A 1 319 ? 7.220 2.303 7.876 1.00 56.38 319 GLY A CA 1
ATOM 2557 C C . GLY A 1 319 ? 8.137 2.018 9.076 1.00 56.38 319 GLY A C 1
ATOM 2558 O O . GLY A 1 319 ? 9.184 2.644 9.214 1.00 56.38 319 GLY A O 1
ATOM 2559 N N . THR A 1 320 ? 7.771 1.059 9.936 1.00 55.19 320 THR A N 1
ATOM 2560 C CA . THR A 1 320 ? 8.552 0.658 11.122 1.00 55.19 320 THR A CA 1
ATOM 2561 C C . THR A 1 320 ? 8.994 -0.804 11.117 1.00 55.19 320 THR A C 1
ATOM 2563 O O . THR A 1 320 ? 10.068 -1.114 11.629 1.00 55.19 320 THR A O 1
ATOM 2566 N N . SER A 1 321 ? 8.195 -1.714 10.558 1.00 50.03 321 SER A N 1
ATOM 2567 C CA . SER A 1 321 ? 8.486 -3.150 10.576 1.00 50.03 321 SER A CA 1
ATOM 2568 C C . SER A 1 321 ? 9.309 -3.631 9.383 1.00 50.03 321 SER A C 1
ATOM 2570 O O . SER A 1 321 ? 9.910 -4.699 9.505 1.00 50.03 321 SER A O 1
ATOM 2572 N N . ILE A 1 322 ? 9.382 -2.842 8.299 1.00 59.62 322 ILE A N 1
ATOM 2573 C CA . ILE A 1 322 ? 9.923 -3.204 6.979 1.00 59.62 322 ILE A CA 1
ATOM 2574 C C . ILE A 1 322 ? 9.275 -4.501 6.470 1.00 59.62 322 ILE A C 1
ATOM 2576 O O . ILE A 1 322 ? 9.423 -5.579 7.049 1.00 59.62 322 ILE A O 1
ATOM 2580 N N . GLU A 1 323 ? 8.531 -4.405 5.374 1.00 57.81 323 GLU A N 1
ATOM 2581 C CA . GLU A 1 323 ? 7.819 -5.551 4.809 1.00 57.81 323 GLU A CA 1
ATOM 2582 C C . GLU A 1 323 ? 8.801 -6.695 4.514 1.00 57.81 323 GLU A C 1
ATOM 2584 O O . GLU A 1 323 ? 9.903 -6.456 4.017 1.00 57.81 323 GLU A O 1
ATOM 2589 N N . TRP A 1 324 ? 8.433 -7.928 4.877 1.00 58.12 324 TRP A N 1
ATOM 2590 C CA . TRP A 1 324 ? 9.284 -9.119 4.720 1.00 58.12 324 TRP A CA 1
ATOM 2591 C C . TRP A 1 324 ? 10.589 -9.134 5.536 1.00 58.12 324 TRP A C 1
ATOM 2593 O O . TRP A 1 324 ? 11.454 -9.982 5.309 1.00 58.12 324 TRP A O 1
ATOM 2603 N N . SER A 1 325 ? 10.736 -8.269 6.544 1.00 69.56 325 SER A N 1
ATOM 2604 C CA . SER A 1 325 ? 11.808 -8.423 7.531 1.00 69.56 325 SER A CA 1
ATOM 2605 C C . SER A 1 325 ? 11.683 -9.757 8.289 1.00 69.56 325 SER A C 1
ATOM 2607 O O . SER A 1 325 ? 10.586 -10.317 8.392 1.00 69.56 325 SER A O 1
ATOM 2609 N N . PRO A 1 326 ? 12.767 -10.278 8.899 1.00 78.06 326 PRO A N 1
ATOM 2610 C CA . PRO A 1 326 ? 12.679 -11.474 9.740 1.00 78.06 326 PRO A CA 1
ATOM 2611 C C . PRO A 1 326 ? 11.621 -11.357 10.847 1.00 78.06 326 PRO A C 1
ATOM 2613 O O . PRO A 1 326 ? 10.969 -12.342 11.181 1.00 78.06 326 PRO A O 1
ATOM 2616 N N . SER A 1 327 ? 11.415 -10.146 11.379 1.00 79.31 327 SER A N 1
ATOM 2617 C CA . SER A 1 327 ? 10.375 -9.854 12.371 1.00 79.31 327 SER A CA 1
ATOM 2618 C C . SER A 1 327 ? 8.970 -9.936 11.768 1.00 79.31 327 SER A C 1
ATOM 2620 O O . SER A 1 327 ? 8.095 -10.585 12.344 1.00 79.31 327 SER A O 1
ATOM 2622 N N . PHE A 1 328 ? 8.765 -9.347 10.581 1.00 76.69 328 PHE A N 1
ATOM 2623 C CA . PHE A 1 328 ? 7.510 -9.468 9.835 1.00 76.69 328 PHE A CA 1
ATOM 2624 C C . PHE A 1 328 ? 7.165 -10.938 9.584 1.00 76.69 328 PHE A C 1
ATOM 2626 O O . PHE A 1 328 ? 6.094 -11.396 9.981 1.00 76.69 328 PHE A O 1
ATOM 2633 N N . PHE A 1 329 ? 8.101 -11.689 8.992 1.00 80.50 329 PHE A N 1
ATOM 2634 C CA . PHE A 1 329 ? 7.932 -13.114 8.718 1.00 80.50 329 PHE A CA 1
ATOM 2635 C C . PHE A 1 329 ? 7.615 -13.895 9.990 1.00 80.50 329 PHE A C 1
ATOM 2637 O O . PHE A 1 329 ? 6.656 -14.662 10.017 1.00 80.50 329 PHE A O 1
ATOM 2644 N N . PHE A 1 330 ? 8.387 -13.686 11.057 1.00 85.06 330 PHE A N 1
ATOM 2645 C CA . PHE A 1 330 ? 8.176 -14.390 12.313 1.00 85.06 330 PHE A CA 1
ATOM 2646 C C . PHE A 1 330 ? 6.766 -14.158 12.864 1.00 85.06 330 PHE A C 1
ATOM 2648 O O . PHE A 1 330 ? 6.054 -15.125 13.127 1.00 85.06 330 PHE A O 1
ATOM 2655 N N . HIS A 1 331 ? 6.340 -12.901 13.012 1.00 87.06 331 HIS A N 1
ATOM 2656 C CA . HIS A 1 331 ? 5.043 -12.596 13.610 1.00 87.06 331 HIS A CA 1
ATOM 2657 C C . HIS A 1 331 ? 3.878 -13.012 12.709 1.00 87.06 331 HIS A C 1
ATOM 2659 O O . HIS A 1 331 ? 2.980 -13.699 13.187 1.00 87.06 331 HIS A O 1
ATOM 2665 N N . ALA A 1 332 ? 3.911 -12.692 11.413 1.00 83.88 332 ALA A N 1
ATOM 2666 C CA . ALA A 1 332 ? 2.822 -13.033 10.500 1.00 83.88 332 ALA A CA 1
ATOM 2667 C C . ALA A 1 332 ? 2.613 -14.555 10.383 1.00 83.88 332 ALA A C 1
ATOM 2669 O O . ALA A 1 332 ? 1.480 -15.026 10.462 1.00 83.88 332 ALA A O 1
ATOM 2670 N N . TYR A 1 333 ? 3.690 -15.341 10.251 1.00 85.00 333 TYR A N 1
ATOM 2671 C CA . TYR A 1 333 ? 3.574 -16.798 10.111 1.00 85.00 333 TYR A CA 1
ATOM 2672 C C . TYR A 1 333 ? 3.271 -17.494 11.436 1.00 85.00 333 TYR A C 1
ATOM 2674 O O . TYR A 1 333 ? 2.461 -18.416 11.451 1.00 85.00 333 TYR A O 1
ATOM 2682 N N . ARG A 1 334 ? 3.874 -17.058 12.552 1.00 88.38 334 ARG A N 1
ATOM 2683 C CA . ARG A 1 334 ? 3.542 -17.593 13.882 1.00 88.38 334 ARG A CA 1
ATOM 2684 C C . ARG A 1 334 ? 2.064 -17.382 14.192 1.00 88.38 334 ARG A C 1
ATOM 2686 O O . ARG A 1 334 ? 1.399 -18.320 14.609 1.00 88.38 334 ARG A O 1
ATOM 2693 N N . ASN A 1 335 ? 1.569 -16.163 13.985 1.00 89.00 335 ASN A N 1
ATOM 2694 C CA . ASN A 1 335 ? 0.204 -15.789 14.346 1.00 89.00 335 ASN A CA 1
ATOM 2695 C C . ASN A 1 335 ? -0.835 -16.467 13.452 1.00 89.00 335 ASN A C 1
ATOM 2697 O O . ASN A 1 335 ? -1.902 -16.805 13.938 1.00 89.00 335 ASN A O 1
ATOM 2701 N N . ARG A 1 336 ? -0.504 -16.736 12.183 1.00 84.25 336 ARG A N 1
ATOM 2702 C CA . ARG A 1 336 ? -1.345 -17.532 11.277 1.00 84.25 336 ARG A CA 1
ATOM 2703 C C . ARG A 1 336 ? -1.610 -18.959 11.785 1.00 84.25 336 ARG A C 1
ATOM 2705 O O . ARG A 1 336 ? -2.599 -19.564 11.387 1.00 84.25 336 ARG A O 1
ATOM 2712 N N . LEU A 1 337 ? -0.694 -19.530 12.568 1.00 81.12 337 LEU A N 1
ATOM 2713 C CA . LEU A 1 337 ? -0.783 -20.910 13.065 1.00 81.12 337 LEU A CA 1
ATOM 2714 C C . LEU A 1 337 ? -1.473 -21.029 14.433 1.00 81.12 337 LEU A C 1
ATOM 2716 O O . LEU A 1 337 ? -1.669 -22.156 14.893 1.00 81.12 337 LEU A O 1
ATOM 2720 N N . ALA A 1 338 ? -1.752 -19.901 15.089 1.00 72.94 338 ALA A N 1
ATOM 2721 C CA . ALA A 1 338 ? -2.482 -19.837 16.353 1.00 72.94 338 ALA A CA 1
ATOM 2722 C C . ALA A 1 338 ? -3.988 -19.929 16.089 1.00 72.94 338 ALA A C 1
ATOM 2724 O O . ALA A 1 338 ? -4.663 -20.613 16.892 1.00 72.94 338 ALA A O 1
#

Sequence (338 aa):
NASSDQSVHYVREQFPWVKIVQNSSNLGYAAGNNVGIRESEGDYIALLNNDTKVEKDWLIQLVNVCEKDPMVGACASKILLFDDRLRIHLKTHPFRPSDYGSPLDARELGVLVEEAVVRGADGERTVEFSEGFYEEEKLGEKICRWSMGEAVFTIPVGRNERRLILQLTLFNPRPRGVALAPVLLYVGERRFAELKTEVGSTVYELPLEQDILQDARPLIQNAGSLILPDGSGRDRGAIVRNAQQHFEEDRGQYDRIEEVFAACGAGALYRRKMLEDVGLLDEYFFMYYEDTDLAWRARLKGWKIMYTPYAVMRHIHCGTSIEWSPSFFFHAYRNRLA

Secondary structure (DSSP, 8-state):
----SSHHHHHHHH-TTS-----SS--HHHHHHHHHHHT--SSEEEEE-TTEEE-TTHHHHHHHHHTT-TTEEEEEEEEEESSEEEEEEEE---B-GGGGT-TT----B--EEEEEEEEETTEEEEPEEEEEEEEEEEETTEEEEEEEEEEEEEEEE-TT--EEEEEEEEE----TTPPPPPEEEEETTEEEEEE---SSEEEEEEEEEHHHHTT-B-EEEES-EEE-TTS-EEETTEEEETTEEEEEE-SSTT-S-EE-SB--TTEEEEEHHHHHHH-S--TT-SSSSHHHHHHHHHHHTT-EEEEEEEEEEEE-SSTTT-TT-HHHHHHHHHHHT-

Foldseek 3Di:
DQDPDCPVVVCCVPPVVDDDDDDPDQLFDQVVVVSVLVVDDDQKDKFADPQKDWDPCQVVLFVVVCVVDVLAFKEAEFEWAQFFKFKKKKAKQWDFVCVQPPVVTRDTFGWKWQDKWKAFPVGIDHKAFDFQWDDWDDDPPTTIITGHNIGIIIDTHHPPTFKMKIKTKIADDDHPPDDGIWIWIDGVPDTQDTHDHDHDIDIDTGMDGPVSRVSTFIFGPAQAWAADPLRAIDGDQWDADPNDIDGDTPPCPSQDKDFHQFHDSNTMMGRVVLCVVQPGFPSVQSDPCSRNVSSVSSVVVPRTYIGHHVNYMHGNPCPPPPPPDPSNCVRSVVSSVD

pLDDT: mean 91.92, std 7.98, range [50.03, 98.81]

Radius of gyration: 23.86 Å; chains: 1; bounding box: 57×44×67 Å